Protein AF-A0A1V5QVW0-F1 (afdb_monomer_lite)

Radius of gyration: 28.91 Å; chains: 1; bounding box: 92×45×70 Å

Sequence (242 aa):
MKRLVPSLLAPMLMLLSMTSCTEHARKRMHADWTKDPKDLYEYGCYLIAKRPSNFYADYDEGRKYIERAANMGYPVAMEGLGALHAMGYHPEDMQQAIYWFTRAAELGNKSAMLKLENAFRYGQLGLQVDTVKADYWHRRFVEQGIKDEDQRLAPWVAKAEQGDLKSMEFVARSLEDRGEDHWKPAVEWYVQAGNAGSTEASMRLVQAYREGQLGLPKDETKSDEWFRKWQQATREQSSRRE

Foldseek 3Di:
DDDDDPDPPPPPVVVPVVVVVVVVVVVVLPDPQLPALVSLLVVLVVLQPDPDPDNPVSPVVSLVSLVSSLVVQNLVSLQVNLVVLLPDDDLVSLVSSLVSLVSSVVVLNLVSLQVQLCCQCPVGSVRDNDNPRNVVSVVSSVVSVVVVVCVVLVVLVVVLVVVDLVSLQVSLVSLVVVDQVSLVVSLVSLVSSLVSLDLVSLVVQLVCQCPVPSVRHNDNVSSVVSVVSNVVSVVVVVVVVD

Structure (mmCIF, N/CA/C/O backbone):
data_AF-A0A1V5QVW0-F1
#
_entry.id   AF-A0A1V5QVW0-F1
#
loop_
_atom_site.group_PDB
_atom_site.id
_atom_site.type_symbol
_atom_site.label_atom_id
_atom_site.label_alt_id
_atom_site.label_comp_id
_atom_site.label_asym_id
_atom_site.label_entity_id
_atom_site.label_seq_id
_atom_site.pdbx_PDB_ins_code
_atom_site.Cartn_x
_atom_site.Cartn_y
_atom_site.Cartn_z
_atom_site.occupancy
_atom_site.B_iso_or_equiv
_atom_site.auth_seq_id
_atom_site.auth_comp_id
_atom_site.auth_asym_id
_atom_site.auth_atom_id
_atom_site.pdbx_PDB_model_num
ATOM 1 N N . MET A 1 1 ? 68.516 -1.567 15.399 1.00 39.44 1 MET A N 1
ATOM 2 C CA . MET A 1 1 ? 67.134 -1.056 15.257 1.00 39.44 1 MET A CA 1
ATOM 3 C C . MET A 1 1 ? 66.280 -2.139 14.620 1.00 39.44 1 MET A C 1
ATOM 5 O O . MET A 1 1 ? 66.601 -2.592 13.532 1.00 39.44 1 MET A O 1
ATOM 9 N N . LYS A 1 2 ? 65.259 -2.608 15.343 1.00 42.09 2 LYS A N 1
ATOM 10 C CA . LYS A 1 2 ? 64.293 -3.618 14.896 1.00 42.09 2 LYS A CA 1
ATOM 11 C C . LYS A 1 2 ? 63.346 -2.991 13.862 1.00 42.09 2 LYS A C 1
ATOM 13 O O . LYS A 1 2 ? 62.780 -1.939 14.143 1.00 42.09 2 LYS A O 1
ATOM 18 N N . ARG A 1 3 ? 63.118 -3.646 12.723 1.00 35.59 3 ARG A N 1
ATOM 19 C CA . ARG A 1 3 ? 61.880 -3.490 11.944 1.00 35.59 3 ARG A CA 1
ATOM 20 C C . ARG A 1 3 ? 61.298 -4.878 11.708 1.00 35.59 3 ARG A C 1
ATOM 22 O O . ARG A 1 3 ? 61.945 -5.743 11.131 1.00 35.59 3 ARG A O 1
ATOM 29 N N . LEU A 1 4 ? 60.113 -5.071 12.277 1.00 33.22 4 LEU A N 1
ATOM 30 C CA . LEU A 1 4 ? 59.279 -6.257 12.169 1.00 33.22 4 LEU A CA 1
ATOM 31 C C . LEU A 1 4 ? 58.843 -6.457 10.714 1.00 33.22 4 LEU A C 1
ATOM 33 O O . LEU A 1 4 ? 58.347 -5.522 10.089 1.00 33.22 4 LEU A O 1
ATOM 37 N N . VAL A 1 5 ? 58.989 -7.679 10.209 1.00 41.69 5 VAL A N 1
ATOM 38 C CA . VAL A 1 5 ? 58.304 -8.149 9.000 1.00 41.69 5 VAL A CA 1
ATOM 39 C C . VAL A 1 5 ? 56.955 -8.719 9.455 1.00 41.69 5 VAL A C 1
ATOM 41 O O . VAL A 1 5 ? 56.960 -9.630 10.288 1.00 41.69 5 VAL A O 1
ATOM 44 N N . PRO A 1 6 ? 55.796 -8.221 8.987 1.00 36.59 6 PRO A N 1
ATOM 45 C CA . PRO A 1 6 ? 54.524 -8.848 9.312 1.00 36.59 6 PRO A CA 1
ATOM 46 C C . PRO A 1 6 ? 54.393 -10.166 8.537 1.00 36.59 6 PRO A C 1
ATOM 48 O O . PRO A 1 6 ? 54.292 -10.177 7.315 1.00 36.59 6 PRO A O 1
ATOM 51 N N . SER A 1 7 ? 54.457 -11.265 9.290 1.00 37.72 7 SER A N 1
ATOM 52 C CA . SER A 1 7 ? 53.847 -12.584 9.065 1.00 37.72 7 SER A CA 1
ATOM 53 C C . SER A 1 7 ? 53.062 -12.777 7.752 1.00 37.72 7 SER A C 1
ATOM 55 O O . SER A 1 7 ? 51.961 -12.259 7.579 1.00 37.72 7 SER A O 1
ATOM 57 N N . LEU A 1 8 ? 53.593 -13.635 6.875 1.00 39.12 8 LEU A N 1
ATOM 58 C CA . LEU A 1 8 ? 52.973 -14.122 5.633 1.00 39.12 8 LEU A CA 1
ATOM 59 C C . LEU A 1 8 ? 51.992 -15.303 5.831 1.00 39.12 8 LEU A C 1
ATOM 61 O O . LEU A 1 8 ? 51.663 -15.986 4.867 1.00 39.12 8 LEU A O 1
ATOM 65 N N . LEU A 1 9 ? 51.509 -15.580 7.047 1.00 39.09 9 LEU A N 1
ATOM 66 C CA . LEU A 1 9 ? 50.774 -16.830 7.332 1.00 39.09 9 LEU A CA 1
ATOM 67 C C . LEU A 1 9 ? 49.269 -16.686 7.618 1.00 39.09 9 LEU A C 1
ATOM 69 O O . LEU A 1 9 ? 48.608 -17.690 7.864 1.00 39.09 9 LEU A O 1
ATOM 73 N N . ALA A 1 10 ? 48.685 -15.489 7.537 1.00 34.44 10 ALA A N 1
ATOM 74 C CA . ALA A 1 10 ? 47.273 -15.288 7.894 1.00 34.44 10 ALA A CA 1
ATOM 75 C C . ALA A 1 10 ? 46.207 -15.393 6.768 1.00 34.44 10 ALA A C 1
ATOM 77 O O . ALA A 1 10 ? 45.061 -15.661 7.124 1.00 34.44 10 ALA A O 1
ATOM 78 N N . PRO A 1 11 ? 46.469 -15.252 5.445 1.00 35.50 11 PRO A N 1
ATOM 79 C CA . PRO A 1 11 ? 45.380 -15.327 4.461 1.00 35.50 11 PRO A CA 1
ATOM 80 C C . PRO A 1 11 ? 45.158 -16.720 3.847 1.00 35.50 11 PRO A C 1
ATOM 82 O O . PRO A 1 11 ? 44.124 -16.954 3.226 1.00 35.50 11 PRO A O 1
ATOM 85 N N . MET A 1 12 ? 46.079 -17.675 4.015 1.00 31.59 12 MET A N 1
ATOM 86 C CA . MET A 1 12 ? 46.020 -18.940 3.263 1.00 31.59 12 MET A CA 1
ATOM 87 C C . MET A 1 12 ? 44.994 -19.955 3.805 1.00 31.59 12 MET A C 1
ATOM 89 O O . MET A 1 12 ? 44.545 -20.823 3.062 1.00 31.59 12 MET A O 1
ATOM 93 N N . LEU A 1 13 ? 44.559 -19.821 5.063 1.00 32.03 13 LEU A N 1
ATOM 94 C CA . LEU A 1 13 ? 43.616 -20.756 5.700 1.00 32.03 13 LEU A CA 1
ATOM 95 C C . LEU A 1 13 ? 42.135 -20.338 5.626 1.00 32.03 13 LEU A C 1
ATOM 97 O O . LEU A 1 13 ? 41.274 -21.164 5.911 1.00 32.03 13 LEU A O 1
ATOM 101 N N . MET A 1 14 ? 41.809 -19.121 5.167 1.00 31.20 14 MET A N 1
ATOM 102 C CA . MET A 1 14 ? 40.425 -18.764 4.790 1.00 31.20 14 MET A CA 1
ATOM 103 C C . MET A 1 14 ? 40.116 -19.028 3.309 1.00 31.20 14 MET A C 1
ATOM 105 O O . MET A 1 14 ? 38.953 -19.086 2.925 1.00 31.20 14 MET A O 1
ATOM 109 N N . LEU A 1 15 ? 41.134 -19.221 2.466 1.00 34.44 15 LEU A N 1
ATOM 110 C CA . LEU A 1 15 ? 40.946 -19.380 1.020 1.00 34.44 15 LEU A CA 1
ATOM 111 C C . LEU A 1 15 ? 40.687 -20.827 0.575 1.00 34.44 15 LEU A C 1
ATOM 113 O O . LEU A 1 15 ? 40.125 -21.029 -0.495 1.00 34.44 15 LEU A O 1
ATOM 117 N N . LEU A 1 16 ? 41.023 -21.836 1.384 1.00 31.16 16 LEU A N 1
ATOM 118 C CA . LEU A 1 16 ? 40.844 -23.247 1.002 1.00 31.16 16 LEU A CA 1
ATOM 119 C C . LEU A 1 16 ? 39.510 -23.863 1.458 1.00 31.16 16 LEU A C 1
ATOM 121 O O . LEU A 1 16 ? 39.086 -24.866 0.891 1.00 31.16 16 LEU A O 1
ATOM 125 N N . SER A 1 17 ? 38.804 -23.256 2.419 1.00 31.58 17 SER A N 1
ATOM 126 C CA . SER A 1 17 ? 37.439 -23.670 2.793 1.00 31.58 17 SER A CA 1
ATOM 127 C C . SER A 1 17 ? 36.349 -22.954 1.989 1.00 31.58 17 SER A C 1
ATOM 129 O O . SER A 1 17 ? 35.211 -23.418 1.950 1.00 31.58 17 SER A O 1
ATOM 131 N N . MET A 1 18 ? 36.682 -21.853 1.306 1.00 34.22 18 MET A N 1
ATOM 132 C CA . MET A 1 18 ? 35.732 -21.103 0.477 1.00 34.22 18 MET A CA 1
ATOM 133 C C . MET A 1 18 ? 35.765 -21.487 -1.006 1.00 34.22 18 MET A C 1
ATOM 135 O O . MET A 1 18 ? 34.783 -21.250 -1.703 1.00 34.22 18 MET A O 1
ATOM 139 N N . THR A 1 19 ? 36.821 -22.124 -1.514 1.00 41.72 19 THR A N 1
ATOM 140 C CA . THR A 1 19 ? 36.875 -22.570 -2.920 1.00 41.72 19 THR A CA 1
ATOM 141 C C . THR A 1 19 ? 36.055 -23.836 -3.167 1.00 41.72 19 THR A C 1
ATOM 143 O O . THR A 1 19 ? 35.303 -23.888 -4.136 1.00 41.72 19 THR A O 1
ATOM 146 N N . SER A 1 20 ? 36.075 -24.815 -2.256 1.00 37.25 20 SER A N 1
ATOM 147 C CA . SER A 1 20 ? 35.212 -26.004 -2.386 1.00 37.25 20 SER A CA 1
ATOM 148 C C . SER A 1 20 ? 33.736 -25.691 -2.101 1.00 37.25 20 SER A C 1
ATOM 150 O O . SER A 1 20 ? 32.850 -26.245 -2.750 1.00 37.25 20 SER A O 1
ATOM 152 N N . CYS A 1 21 ? 33.463 -24.749 -1.192 1.00 38.00 21 CYS A N 1
ATOM 153 C CA . CYS A 1 21 ? 32.106 -24.340 -0.825 1.00 38.00 21 CYS A CA 1
ATOM 154 C C . CYS A 1 21 ? 31.439 -23.476 -1.917 1.00 38.00 21 CYS A C 1
ATOM 156 O O . CYS A 1 21 ? 30.240 -23.602 -2.163 1.00 38.00 21 CYS A O 1
ATOM 158 N N . THR A 1 22 ? 32.210 -22.667 -2.654 1.00 49.66 22 THR A N 1
ATOM 159 C CA . THR A 1 22 ? 31.692 -21.862 -3.778 1.00 49.66 22 THR A CA 1
ATOM 160 C C . THR A 1 22 ? 31.465 -22.675 -5.047 1.00 49.66 22 THR A C 1
ATOM 162 O O . THR A 1 22 ? 30.520 -22.396 -5.779 1.00 49.66 22 THR A O 1
ATOM 165 N N . GLU A 1 23 ? 32.255 -23.715 -5.307 1.00 40.75 23 GLU A N 1
ATOM 166 C CA . GLU A 1 23 ? 32.071 -24.562 -6.490 1.00 40.75 23 GLU A CA 1
ATOM 167 C C . GLU A 1 23 ? 30.912 -25.563 -6.325 1.00 40.75 23 GLU A C 1
ATOM 169 O O . GLU A 1 23 ? 30.183 -25.836 -7.281 1.00 40.75 23 GLU A O 1
ATOM 174 N N . HIS A 1 24 ? 30.666 -26.037 -5.097 1.00 39.12 24 HIS A N 1
ATOM 175 C CA . HIS A 1 24 ? 29.476 -26.826 -4.762 1.00 39.12 24 HIS A CA 1
ATOM 176 C C . HIS A 1 24 ? 28.192 -25.977 -4.757 1.00 39.12 24 HIS A C 1
ATOM 178 O O . HIS A 1 24 ? 27.165 -26.437 -5.257 1.00 39.12 24 HIS A O 1
ATOM 184 N N . ALA A 1 25 ? 28.247 -24.729 -4.271 1.00 43.94 25 ALA A N 1
ATOM 185 C CA . ALA A 1 25 ? 27.149 -23.767 -4.400 1.00 43.94 25 ALA A CA 1
ATOM 186 C C . ALA A 1 25 ? 26.872 -23.425 -5.877 1.00 43.94 25 ALA A C 1
ATOM 188 O O . ALA A 1 25 ? 25.732 -23.506 -6.315 1.00 43.94 25 ALA A O 1
ATOM 189 N N . ARG A 1 26 ? 27.915 -23.188 -6.684 1.00 50.72 26 ARG A N 1
ATOM 190 C CA . ARG A 1 26 ? 27.833 -22.967 -8.141 1.00 50.72 26 ARG A CA 1
ATOM 191 C C . ARG A 1 26 ? 27.210 -24.150 -8.897 1.00 50.72 26 ARG A C 1
ATOM 193 O O . ARG A 1 26 ? 26.410 -23.932 -9.799 1.00 50.72 26 ARG A O 1
ATOM 200 N N . LYS A 1 27 ? 27.537 -25.399 -8.530 1.00 44.97 27 LYS A N 1
ATOM 201 C CA . LYS A 1 27 ? 26.952 -26.611 -9.143 1.00 44.97 27 LYS A CA 1
ATOM 202 C C . LYS A 1 27 ? 25.517 -26.895 -8.677 1.00 44.97 27 LYS A C 1
ATOM 204 O O . LYS A 1 27 ? 24.722 -27.365 -9.484 1.00 44.97 27 LYS A O 1
ATOM 209 N N . ARG A 1 28 ? 25.154 -26.574 -7.426 1.00 45.69 28 ARG A N 1
ATOM 210 C CA . ARG A 1 28 ? 23.760 -26.651 -6.933 1.00 45.69 28 ARG A CA 1
ATOM 211 C C . ARG A 1 28 ? 22.860 -25.527 -7.466 1.00 45.69 28 ARG A C 1
ATOM 213 O O . ARG A 1 28 ? 21.673 -25.761 -7.643 1.00 45.69 28 ARG A O 1
ATOM 220 N N . MET A 1 29 ? 23.410 -24.350 -7.773 1.00 51.19 29 MET A N 1
ATOM 221 C CA . MET A 1 29 ? 22.671 -23.206 -8.338 1.00 51.19 29 MET A CA 1
ATOM 222 C C . MET A 1 29 ? 22.181 -23.427 -9.783 1.00 51.19 29 MET A C 1
ATOM 224 O O . MET A 1 29 ? 21.256 -22.748 -10.214 1.00 51.19 29 MET A O 1
ATOM 228 N N . HIS A 1 30 ? 22.757 -24.371 -10.540 1.00 52.78 30 HIS A N 1
ATOM 229 C CA . HIS A 1 30 ? 22.475 -24.527 -11.976 1.00 52.78 30 HIS A CA 1
ATOM 230 C C . HIS A 1 30 ? 21.272 -25.419 -12.337 1.00 52.78 30 HIS A C 1
ATOM 232 O O . HIS A 1 30 ? 20.769 -25.300 -13.453 1.00 52.78 30 HIS A O 1
ATOM 238 N N . ALA A 1 31 ? 20.814 -26.317 -11.458 1.00 50.09 31 ALA A N 1
ATOM 239 C CA . ALA A 1 31 ? 19.855 -27.358 -11.855 1.00 50.09 31 ALA A CA 1
ATOM 240 C C . ALA A 1 31 ? 18.378 -27.002 -11.589 1.00 50.09 31 ALA A C 1
ATOM 242 O O . ALA A 1 31 ? 17.535 -27.319 -12.425 1.00 50.09 31 ALA A O 1
ATOM 243 N N . ASP A 1 32 ? 18.065 -26.288 -10.497 1.00 52.69 32 ASP A N 1
ATOM 244 C CA . ASP A 1 32 ? 16.670 -26.148 -10.029 1.00 52.69 32 ASP A CA 1
ATOM 245 C C . ASP A 1 32 ? 16.111 -24.704 -10.003 1.00 52.69 32 ASP A C 1
ATOM 247 O O . ASP A 1 32 ? 14.898 -24.527 -10.084 1.00 52.69 32 ASP A O 1
ATOM 251 N N . TRP A 1 33 ? 16.949 -23.655 -9.990 1.00 54.84 33 TRP A N 1
ATOM 252 C CA . TRP A 1 33 ? 16.528 -22.239 -9.831 1.00 54.84 33 TRP A CA 1
ATOM 253 C C . TRP A 1 33 ? 16.066 -21.548 -11.129 1.00 54.84 33 TRP A C 1
ATOM 255 O O . TRP A 1 33 ? 15.660 -20.392 -11.131 1.00 54.84 33 TRP A O 1
ATOM 265 N N . THR A 1 34 ? 16.088 -22.236 -12.272 1.00 58.91 34 THR A N 1
ATOM 266 C CA . THR A 1 34 ? 15.800 -21.596 -13.572 1.00 58.91 34 THR A CA 1
ATOM 267 C C . THR A 1 34 ? 14.306 -21.452 -13.900 1.00 58.91 34 THR A C 1
ATOM 269 O O . THR A 1 34 ? 13.959 -21.105 -15.034 1.00 58.91 34 THR A O 1
ATOM 272 N N . LYS A 1 35 ? 13.411 -21.728 -12.940 1.00 72.50 35 LYS A N 1
ATOM 273 C CA . LYS A 1 35 ? 11.951 -21.665 -13.130 1.00 72.50 35 LYS A CA 1
ATOM 274 C C . LYS A 1 35 ? 11.274 -20.493 -12.422 1.00 72.50 35 LYS A C 1
ATOM 276 O O . LYS A 1 35 ? 10.241 -20.055 -12.917 1.00 72.50 35 LYS A O 1
ATOM 281 N N . ASP A 1 36 ? 11.811 -19.999 -11.309 1.00 87.94 36 ASP A N 1
ATOM 282 C CA . ASP A 1 36 ? 11.243 -18.828 -10.637 1.00 87.94 36 ASP A CA 1
ATOM 283 C C . ASP A 1 36 ? 11.871 -17.553 -11.229 1.00 87.94 36 ASP A C 1
ATOM 285 O O . ASP A 1 36 ? 13.100 -17.427 -11.283 1.00 87.94 36 ASP A O 1
ATOM 289 N N . PRO A 1 37 ? 11.071 -16.599 -11.730 1.00 91.62 37 PRO A N 1
ATOM 290 C CA . PRO A 1 37 ? 11.622 -15.392 -12.320 1.00 91.62 37 PRO A CA 1
ATOM 291 C C . PRO A 1 37 ? 12.267 -14.446 -11.292 1.00 91.62 37 PRO A C 1
ATOM 293 O O . PRO A 1 37 ? 13.127 -13.650 -11.672 1.00 91.62 37 PRO A O 1
ATOM 296 N N . LYS A 1 38 ? 11.931 -14.543 -10.000 1.00 90.56 38 LYS A N 1
ATOM 297 C CA . LYS A 1 38 ? 12.629 -13.817 -8.932 1.00 90.56 38 LYS A CA 1
ATOM 298 C C . LYS A 1 38 ? 14.054 -14.334 -8.760 1.00 90.56 38 LYS A C 1
ATOM 300 O O . LYS A 1 38 ? 14.988 -13.537 -8.755 1.00 90.56 38 LYS A O 1
ATOM 305 N N . ASP A 1 39 ? 14.213 -15.647 -8.693 1.00 88.56 39 ASP A N 1
ATOM 306 C CA . ASP A 1 39 ? 15.508 -16.316 -8.558 1.00 88.56 39 ASP A CA 1
ATOM 307 C C . ASP A 1 39 ? 16.432 -15.991 -9.743 1.00 88.56 39 ASP A C 1
ATOM 309 O O . ASP A 1 39 ? 17.605 -15.650 -9.567 1.00 88.56 39 ASP A O 1
ATOM 313 N N . LEU A 1 40 ? 15.877 -16.014 -10.962 1.00 89.44 40 LEU A N 1
ATOM 314 C CA . LEU A 1 40 ? 16.574 -15.593 -12.180 1.00 89.44 40 LEU A CA 1
ATOM 315 C C . LEU A 1 40 ? 17.043 -14.131 -12.098 1.00 89.44 40 LEU A C 1
ATOM 317 O O . LEU A 1 40 ? 18.181 -13.827 -12.457 1.00 89.44 40 LEU A O 1
ATOM 321 N N . TYR A 1 41 ? 16.188 -13.230 -11.614 1.00 89.81 41 TYR A N 1
ATOM 322 C CA . TYR A 1 41 ? 16.530 -11.818 -11.456 1.00 89.81 41 TYR A CA 1
ATOM 323 C C . TYR A 1 41 ? 17.636 -11.595 -10.420 1.00 89.81 41 TYR A C 1
ATOM 325 O O . TYR A 1 41 ? 18.612 -10.900 -10.704 1.00 89.81 41 TYR A O 1
ATOM 333 N N . GLU A 1 42 ? 17.511 -12.196 -9.235 1.00 88.69 42 GLU A N 1
ATOM 334 C CA . GLU A 1 42 ? 18.502 -12.072 -8.161 1.00 88.69 42 GLU A CA 1
ATOM 335 C C . GLU A 1 42 ? 19.872 -12.592 -8.605 1.00 88.69 42 GLU A C 1
ATOM 337 O O . GLU A 1 42 ? 20.896 -11.948 -8.360 1.00 88.69 42 GLU A O 1
ATOM 342 N N . TYR A 1 43 ? 19.892 -13.711 -9.332 1.00 85.62 43 TYR A N 1
ATOM 343 C CA . TYR A 1 43 ? 21.120 -14.258 -9.892 1.00 85.62 43 TYR A CA 1
ATOM 344 C C . TYR A 1 43 ? 21.739 -13.349 -10.961 1.00 85.62 43 TYR A C 1
ATOM 346 O O . TYR A 1 43 ? 22.945 -13.094 -10.930 1.00 85.62 43 TYR A O 1
ATOM 354 N N . GLY A 1 44 ? 20.927 -12.805 -11.871 1.00 87.75 44 GLY A N 1
ATOM 355 C CA . GLY A 1 44 ? 21.398 -11.843 -12.867 1.00 87.75 44 GLY A CA 1
ATOM 356 C C . GLY A 1 44 ? 22.008 -10.589 -12.231 1.00 87.75 44 GLY A C 1
ATOM 357 O O . GLY A 1 44 ? 23.106 -10.173 -12.605 1.00 87.75 44 GLY A O 1
ATOM 358 N N . CYS A 1 45 ? 21.362 -10.040 -11.199 1.00 86.00 45 CYS A N 1
ATOM 359 C CA . CYS A 1 45 ? 21.889 -8.923 -10.411 1.00 86.00 45 CYS A CA 1
ATOM 360 C C . CYS A 1 45 ? 23.209 -9.271 -9.712 1.00 86.00 45 CYS A C 1
ATOM 362 O O .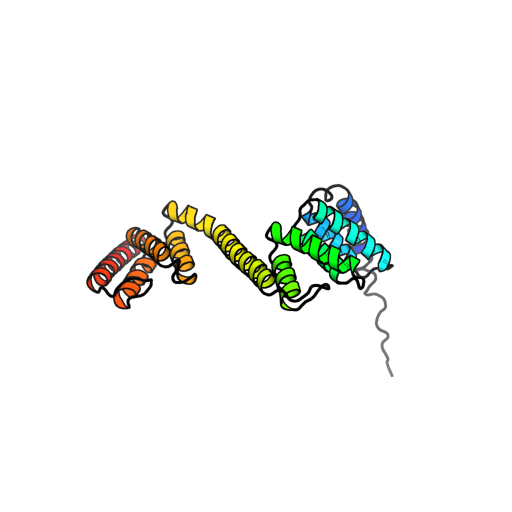 CYS A 1 45 ? 24.132 -8.456 -9.702 1.00 86.00 45 CYS A O 1
ATOM 364 N N . TYR A 1 46 ? 23.328 -10.478 -9.152 1.00 85.19 46 TYR A N 1
ATOM 365 C CA . TYR A 1 46 ? 24.569 -10.953 -8.540 1.00 85.19 46 TYR A CA 1
ATOM 366 C C . TYR A 1 46 ? 25.733 -10.983 -9.541 1.00 85.19 46 TYR A C 1
ATOM 368 O O . TYR A 1 46 ? 26.827 -10.520 -9.210 1.00 85.19 46 TYR A O 1
ATOM 376 N N . LEU A 1 47 ? 25.502 -11.491 -10.756 1.00 83.44 47 LEU A N 1
ATOM 377 C CA . LEU A 1 47 ? 26.521 -11.545 -11.809 1.00 83.44 47 LEU A CA 1
ATOM 378 C C . LEU A 1 47 ? 27.001 -10.145 -12.215 1.00 83.44 47 LEU A C 1
ATOM 380 O O . LEU A 1 47 ? 28.204 -9.933 -12.334 1.00 83.44 47 LEU A O 1
ATOM 384 N N . ILE A 1 48 ? 26.084 -9.180 -12.330 1.00 81.94 48 ILE A N 1
ATOM 385 C CA . ILE A 1 48 ? 26.417 -7.781 -12.647 1.00 81.94 48 ILE A CA 1
ATOM 386 C C . ILE A 1 48 ? 27.162 -7.092 -11.488 1.00 81.94 48 ILE A C 1
ATOM 388 O O . ILE A 1 48 ? 28.070 -6.295 -11.719 1.00 81.94 48 ILE A O 1
ATOM 392 N N . ALA A 1 49 ? 26.779 -7.366 -10.237 1.00 79.25 49 ALA A N 1
ATOM 393 C CA . ALA A 1 49 ? 27.313 -6.677 -9.059 1.00 79.25 49 ALA A CA 1
ATOM 394 C C . ALA A 1 49 ? 28.664 -7.226 -8.568 1.00 79.25 49 ALA A C 1
ATOM 396 O O . ALA A 1 49 ? 29.442 -6.508 -7.928 1.00 79.25 49 ALA A O 1
ATOM 397 N N . LYS A 1 50 ? 28.957 -8.505 -8.821 1.00 78.44 50 LYS A N 1
ATOM 398 C CA . LYS A 1 50 ? 30.246 -9.110 -8.473 1.00 78.44 50 LYS A CA 1
ATOM 399 C C . LYS A 1 50 ? 31.358 -8.407 -9.253 1.00 78.44 50 LYS A C 1
ATOM 401 O O . LYS A 1 50 ? 31.220 -8.216 -10.447 1.00 78.44 50 LYS A O 1
ATOM 406 N N . ARG A 1 51 ? 32.493 -8.074 -8.614 1.00 61.12 51 ARG A N 1
ATOM 407 C CA . ARG A 1 51 ? 33.694 -7.586 -9.326 1.00 61.12 51 ARG A CA 1
ATOM 408 C C . ARG A 1 51 ? 34.283 -8.710 -10.195 1.00 61.12 51 ARG A C 1
ATOM 410 O O . ARG A 1 51 ? 34.844 -9.650 -9.621 1.00 61.12 51 ARG A O 1
ATOM 417 N N . PRO A 1 52 ? 34.183 -8.642 -11.533 1.00 59.72 52 PRO A N 1
ATOM 418 C CA . PRO A 1 52 ? 34.577 -9.750 -12.399 1.00 59.72 52 PRO A CA 1
ATOM 419 C C . PRO A 1 52 ? 36.082 -9.804 -12.639 1.00 59.72 52 PRO A C 1
ATOM 421 O O . PRO A 1 52 ? 36.767 -8.782 -12.618 1.00 59.72 52 PRO A O 1
ATOM 424 N N . SER A 1 53 ? 36.580 -10.988 -12.991 1.00 62.41 53 SER A N 1
ATOM 425 C CA . SER A 1 53 ? 37.853 -11.143 -13.709 1.00 62.41 53 SER A CA 1
ATOM 426 C C . SER A 1 53 ? 37.753 -10.688 -15.176 1.00 62.41 53 SER A C 1
ATOM 428 O O . SER A 1 53 ? 38.764 -10.302 -15.754 1.00 62.41 53 SER A O 1
ATOM 430 N N . ASN A 1 54 ? 36.546 -10.690 -15.764 1.00 69.31 54 ASN A N 1
ATOM 431 C CA . ASN A 1 54 ? 36.233 -10.101 -17.071 1.00 69.31 54 ASN A CA 1
ATOM 432 C C . ASN A 1 54 ? 34.877 -9.371 -17.013 1.00 69.31 54 ASN A C 1
ATOM 434 O O . ASN A 1 54 ? 33.826 -10.005 -17.041 1.00 69.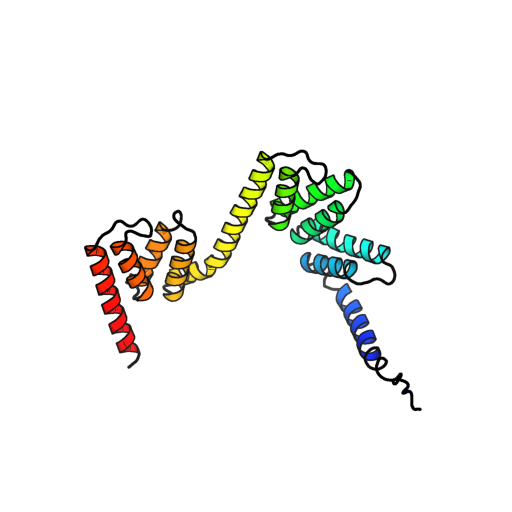31 54 ASN A O 1
ATOM 438 N N . PHE A 1 55 ? 34.913 -8.040 -16.910 1.00 71.44 55 PHE A N 1
ATOM 439 C CA . PHE A 1 55 ? 33.735 -7.211 -16.631 1.00 71.44 55 PHE A CA 1
ATOM 440 C C . PHE A 1 55 ? 32.614 -7.341 -17.672 1.00 71.44 55 PHE A C 1
ATOM 442 O O . PHE A 1 55 ? 31.447 -7.435 -17.307 1.00 71.44 55 PHE A O 1
ATOM 449 N N . TYR A 1 56 ? 32.964 -7.386 -18.957 1.00 69.25 56 TYR A N 1
ATOM 450 C CA . TYR A 1 56 ? 31.980 -7.372 -20.040 1.00 69.25 56 TYR A CA 1
ATOM 451 C C . TYR A 1 56 ? 31.224 -8.702 -20.174 1.00 69.25 56 TYR A C 1
ATOM 453 O O . TYR A 1 56 ? 30.012 -8.700 -20.356 1.00 69.25 56 TYR A O 1
ATOM 461 N N . ALA A 1 57 ? 31.912 -9.837 -20.018 1.00 68.88 57 ALA A N 1
ATOM 462 C CA . ALA A 1 57 ? 31.288 -11.156 -20.142 1.00 68.88 57 ALA A CA 1
ATOM 463 C C . ALA A 1 57 ? 30.272 -11.435 -19.019 1.00 68.88 57 ALA A C 1
ATOM 465 O O . ALA A 1 57 ? 29.172 -11.912 -19.292 1.00 68.88 57 ALA A O 1
ATOM 466 N N . ASP A 1 58 ? 30.618 -11.088 -17.776 1.00 73.44 58 ASP A N 1
ATOM 467 C CA . ASP A 1 58 ? 29.739 -11.296 -16.618 1.00 73.44 58 ASP A CA 1
ATOM 468 C C . ASP A 1 58 ? 28.529 -10.337 -16.657 1.00 73.44 58 ASP A C 1
ATOM 470 O O . ASP A 1 58 ? 27.426 -10.710 -16.250 1.00 73.44 58 ASP A O 1
ATOM 474 N N . TYR A 1 59 ? 28.703 -9.126 -17.207 1.00 79.31 59 TYR A N 1
ATOM 475 C CA . TYR A 1 59 ? 27.607 -8.182 -17.446 1.00 79.31 59 TYR A CA 1
ATOM 476 C C . TYR A 1 59 ? 26.599 -8.721 -18.472 1.00 79.31 59 TYR A C 1
ATOM 478 O O . TYR A 1 59 ? 25.395 -8.738 -18.202 1.00 79.31 59 TYR A O 1
ATOM 486 N N . ASP A 1 60 ? 27.079 -9.208 -19.620 1.00 84.88 60 ASP A N 1
ATOM 487 C CA . ASP A 1 60 ? 26.225 -9.778 -20.670 1.00 84.88 60 ASP A CA 1
ATOM 488 C C . ASP A 1 60 ? 25.507 -11.046 -20.195 1.00 84.88 60 ASP A C 1
ATOM 490 O O . ASP A 1 60 ? 24.341 -11.278 -20.523 1.00 84.88 60 ASP A O 1
ATOM 494 N N . GLU A 1 61 ? 26.187 -11.879 -19.406 1.00 84.31 61 GLU A N 1
ATOM 495 C CA . GLU A 1 61 ? 25.580 -13.067 -18.818 1.00 84.31 61 GLU A CA 1
ATOM 496 C C . GLU A 1 61 ? 24.497 -12.695 -17.797 1.00 84.31 61 GLU A C 1
ATOM 498 O O . GLU A 1 61 ? 23.376 -13.199 -17.887 1.00 84.31 61 GLU A O 1
ATOM 503 N N . GLY A 1 62 ? 24.777 -11.759 -16.887 1.00 86.94 62 GLY A N 1
ATOM 504 C CA . GLY A 1 62 ? 23.795 -11.270 -15.920 1.00 86.94 62 GLY A CA 1
ATOM 505 C C . GLY A 1 62 ? 22.562 -10.647 -16.579 1.00 86.94 62 GLY A C 1
ATOM 506 O O . GLY A 1 62 ? 21.432 -10.945 -16.177 1.00 86.94 62 GLY A O 1
ATOM 507 N N . ARG A 1 63 ? 22.754 -9.866 -17.652 1.00 90.38 63 ARG A N 1
ATOM 508 C CA . ARG A 1 63 ? 21.652 -9.288 -18.437 1.00 90.38 63 ARG A CA 1
ATOM 509 C C . ARG A 1 63 ? 20.722 -10.370 -18.995 1.00 90.38 63 ARG A C 1
ATOM 511 O O . ARG A 1 63 ? 19.510 -10.222 -18.864 1.00 90.38 63 ARG A O 1
ATOM 518 N N . LYS A 1 64 ? 21.244 -11.482 -19.530 1.00 91.31 64 LYS A N 1
ATOM 519 C CA . LYS A 1 64 ? 20.414 -12.584 -20.071 1.00 91.31 64 LYS A CA 1
ATOM 520 C C . LYS A 1 64 ? 19.464 -13.181 -19.030 1.00 91.31 64 LYS A C 1
ATOM 522 O O . LYS A 1 64 ? 18.324 -13.518 -19.350 1.00 91.31 64 LYS A O 1
ATOM 527 N N . TYR A 1 65 ? 19.912 -13.320 -17.782 1.00 90.69 65 TYR A N 1
ATOM 528 C CA . TYR A 1 65 ? 19.060 -13.829 -16.702 1.00 90.69 65 TYR A CA 1
ATOM 529 C C . TYR A 1 65 ? 17.961 -12.829 -16.320 1.00 90.69 65 TYR A C 1
ATOM 531 O O . TYR A 1 65 ? 16.807 -13.230 -16.149 1.00 90.69 65 TYR A O 1
ATOM 539 N N . ILE A 1 66 ? 18.288 -11.534 -16.274 1.00 92.00 66 ILE A N 1
ATOM 540 C CA . ILE A 1 66 ? 17.309 -10.461 -16.042 1.00 92.00 66 ILE A CA 1
ATOM 541 C C . ILE A 1 66 ? 16.286 -10.402 -17.186 1.00 92.00 66 ILE A C 1
ATOM 543 O O . ILE A 1 66 ? 15.088 -10.330 -16.926 1.00 92.00 66 ILE A O 1
ATOM 547 N N . GLU A 1 67 ? 16.722 -10.509 -18.443 1.00 94.69 67 GLU A N 1
ATOM 548 C CA . GLU A 1 67 ? 15.836 -10.569 -19.614 1.00 94.69 67 GLU A CA 1
ATOM 549 C C . GLU A 1 67 ? 14.885 -11.759 -19.553 1.00 94.69 67 GLU A C 1
ATOM 551 O O . GLU A 1 67 ? 13.68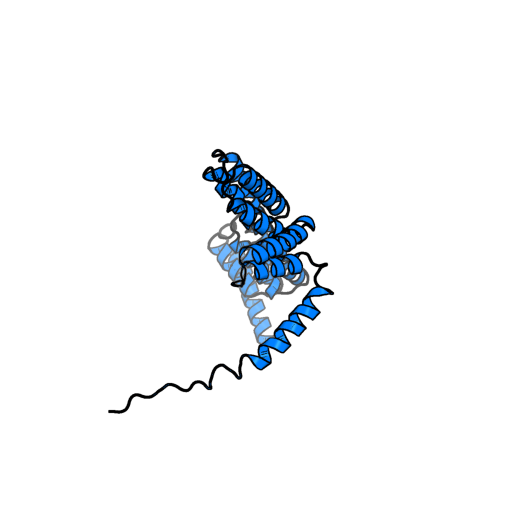7 -11.620 -19.804 1.00 94.69 67 GLU A O 1
ATOM 556 N N . ARG A 1 68 ? 15.388 -12.938 -19.181 1.00 93.81 68 ARG A N 1
ATOM 557 C CA . ARG A 1 68 ? 14.547 -14.122 -19.009 1.00 93.81 68 ARG A CA 1
ATOM 558 C C . ARG A 1 68 ? 13.497 -13.904 -17.918 1.00 93.81 68 ARG A C 1
ATOM 560 O O . ARG A 1 68 ? 12.325 -14.181 -18.157 1.00 93.81 68 ARG A O 1
ATOM 567 N N . ALA A 1 69 ? 13.889 -13.369 -16.763 1.00 93.69 69 ALA A N 1
ATOM 568 C CA . ALA A 1 69 ? 12.968 -13.042 -15.676 1.00 93.69 69 ALA A CA 1
ATOM 569 C C . ALA A 1 69 ? 11.903 -12.010 -16.093 1.00 93.69 69 ALA A C 1
ATOM 571 O O . ALA A 1 69 ? 10.716 -12.185 -15.811 1.00 93.69 69 ALA A O 1
ATOM 572 N N . ALA A 1 70 ? 12.310 -10.962 -16.815 1.00 96.19 70 ALA A N 1
ATOM 573 C CA . ALA A 1 70 ? 11.411 -9.937 -17.337 1.00 96.19 70 ALA A CA 1
ATOM 574 C C . ALA A 1 70 ? 10.402 -10.533 -18.333 1.00 96.19 70 ALA A C 1
ATOM 576 O O . ALA A 1 70 ? 9.202 -10.285 -18.230 1.00 96.19 70 ALA A O 1
ATOM 577 N N . ASN A 1 71 ? 10.861 -11.391 -19.247 1.00 95.38 71 ASN A N 1
ATOM 578 C CA . ASN A 1 71 ? 10.001 -12.085 -20.210 1.00 95.38 71 ASN A CA 1
ATOM 579 C C . ASN A 1 71 ? 9.023 -13.071 -19.553 1.00 95.38 71 ASN A C 1
ATOM 581 O O . ASN A 1 71 ? 7.960 -13.340 -20.107 1.00 95.38 71 ASN A O 1
ATOM 585 N N . MET A 1 72 ? 9.342 -13.566 -18.357 1.00 94.50 72 MET A N 1
ATOM 586 C CA . MET A 1 72 ? 8.448 -14.390 -17.539 1.00 94.50 72 MET A CA 1
ATOM 587 C C . MET A 1 72 ? 7.407 -13.575 -16.755 1.00 94.50 72 MET A C 1
ATOM 589 O O . MET A 1 72 ? 6.643 -14.147 -15.981 1.00 94.50 72 MET A O 1
ATOM 593 N N . GLY A 1 73 ? 7.347 -12.255 -16.949 1.00 95.38 73 GLY A N 1
ATOM 594 C CA . GLY A 1 73 ? 6.330 -11.411 -16.329 1.00 95.38 73 GLY A CA 1
ATOM 595 C C . GLY A 1 73 ? 6.736 -10.812 -14.984 1.00 95.38 73 GLY A C 1
ATOM 596 O O . GLY A 1 73 ? 5.886 -10.218 -14.329 1.00 95.38 73 GLY A O 1
ATOM 597 N N . TYR A 1 74 ? 7.994 -10.951 -14.546 1.00 96.69 74 TYR A N 1
ATOM 598 C CA . TYR A 1 74 ? 8.402 -10.454 -13.232 1.00 96.69 74 TYR A CA 1
ATOM 599 C C . TYR A 1 74 ? 8.646 -8.936 -13.249 1.00 96.69 74 TYR A C 1
ATOM 601 O O . TYR A 1 74 ? 9.615 -8.481 -13.870 1.00 96.69 74 TYR A O 1
ATOM 609 N N . PRO A 1 75 ? 7.819 -8.124 -12.555 1.00 97.00 75 PRO A N 1
ATOM 610 C CA . PRO A 1 75 ? 7.846 -6.670 -12.723 1.00 97.00 75 PRO A CA 1
ATOM 611 C C . PRO A 1 75 ? 9.141 -6.020 -12.234 1.00 97.00 75 PRO A C 1
ATOM 613 O O . PRO A 1 75 ? 9.528 -4.969 -12.739 1.00 97.00 75 PRO A O 1
ATOM 616 N N . VAL A 1 76 ? 9.817 -6.616 -11.247 1.00 95.81 76 VAL A N 1
ATOM 617 C CA . VAL A 1 76 ? 11.106 -6.108 -10.745 1.00 95.81 76 VAL A CA 1
ATOM 618 C C . VAL A 1 76 ? 12.211 -6.336 -11.778 1.00 95.81 76 VAL A C 1
ATOM 620 O O . VAL A 1 76 ? 13.015 -5.442 -12.009 1.00 95.81 76 VAL A O 1
ATOM 623 N N . ALA A 1 77 ? 12.206 -7.474 -12.479 1.00 95.56 77 ALA A N 1
ATOM 624 C CA . ALA A 1 77 ? 13.150 -7.711 -13.568 1.00 95.56 77 ALA A CA 1
ATOM 625 C C . ALA A 1 77 ? 12.907 -6.809 -14.775 1.00 95.56 77 ALA A C 1
ATOM 627 O O . ALA A 1 77 ? 13.868 -6.335 -15.372 1.00 95.56 77 ALA A O 1
ATOM 628 N N . MET A 1 78 ? 11.645 -6.542 -15.122 1.00 98.31 78 MET A N 1
ATOM 629 C CA . MET A 1 78 ? 11.318 -5.569 -16.168 1.00 98.31 78 MET A CA 1
ATOM 630 C C . MET A 1 78 ? 11.849 -4.173 -15.813 1.00 98.31 78 MET A C 1
ATOM 632 O O . MET A 1 78 ? 12.444 -3.510 -16.656 1.00 98.31 78 MET A O 1
ATOM 636 N N . GLU A 1 79 ? 11.696 -3.737 -14.560 1.00 97.25 79 GLU A N 1
ATOM 637 C CA . GLU A 1 79 ? 12.263 -2.466 -14.099 1.00 97.25 79 GLU A CA 1
ATOM 638 C C . GLU A 1 79 ? 13.797 -2.468 -14.146 1.00 97.25 79 GLU A C 1
ATOM 640 O O . GLU A 1 79 ? 14.387 -1.530 -14.683 1.00 97.25 79 GLU A O 1
ATOM 645 N N . GLY A 1 80 ? 14.441 -3.543 -13.690 1.00 92.94 80 GLY A N 1
ATOM 646 C CA . GLY A 1 80 ? 15.892 -3.690 -13.774 1.00 92.94 80 GLY A CA 1
ATOM 647 C C . GLY A 1 80 ? 16.400 -3.653 -15.217 1.00 92.94 80 GLY A C 1
ATOM 648 O O . GLY A 1 80 ? 17.359 -2.946 -15.518 1.00 92.94 80 GLY A O 1
ATOM 649 N N . LEU A 1 81 ? 15.721 -4.339 -16.138 1.00 94.69 81 LEU A N 1
ATOM 650 C CA . LEU A 1 81 ? 16.058 -4.329 -17.561 1.00 94.69 81 LEU A CA 1
ATOM 651 C C . LEU A 1 81 ? 15.875 -2.941 -18.182 1.00 94.69 81 LEU A C 1
ATOM 653 O O . LEU A 1 81 ? 16.749 -2.470 -18.911 1.00 94.69 81 LEU A O 1
ATOM 657 N N . GLY A 1 82 ? 14.786 -2.249 -17.839 1.00 95.50 82 GLY A N 1
ATOM 658 C CA . GLY A 1 82 ? 14.576 -0.862 -18.242 1.00 95.50 82 GLY A CA 1
ATOM 659 C C . GLY A 1 82 ? 15.694 0.058 -17.745 1.00 95.50 82 GLY A C 1
ATOM 660 O O . GLY A 1 82 ? 16.165 0.914 -18.490 1.00 95.50 82 GLY A O 1
ATOM 661 N N . ALA A 1 83 ? 16.191 -0.153 -16.522 1.00 92.12 83 ALA A N 1
ATOM 662 C CA . ALA A 1 83 ? 17.316 0.603 -15.977 1.00 92.12 83 ALA A CA 1
ATOM 663 C C . ALA A 1 83 ? 18.635 0.306 -16.708 1.00 92.12 83 ALA A C 1
ATOM 665 O O . ALA A 1 83 ? 19.388 1.239 -16.978 1.00 92.12 83 ALA A O 1
ATOM 666 N N . LEU A 1 84 ? 18.896 -0.953 -17.079 1.00 90.19 84 LEU A N 1
ATOM 667 C CA . LEU A 1 84 ? 20.073 -1.322 -17.876 1.00 90.19 84 LEU A CA 1
ATOM 668 C C . LEU A 1 84 ? 20.063 -0.653 -19.255 1.00 90.19 84 LEU A C 1
ATOM 670 O O . LEU A 1 84 ? 21.109 -0.215 -19.727 1.00 90.19 84 LEU A O 1
ATOM 674 N N . HIS A 1 85 ? 18.893 -0.546 -19.885 1.00 92.25 85 HIS A N 1
ATOM 675 C CA . HIS A 1 85 ? 18.733 0.193 -21.135 1.00 92.25 85 HIS A CA 1
ATOM 676 C C . HIS A 1 85 ? 18.838 1.712 -20.932 1.00 92.25 85 HIS A C 1
ATOM 678 O O . HIS A 1 85 ? 19.490 2.387 -21.716 1.00 92.25 85 HIS A O 1
ATOM 684 N N . ALA A 1 86 ? 18.299 2.267 -19.845 1.00 89.50 86 ALA A N 1
ATOM 685 C CA . ALA A 1 86 ? 18.398 3.701 -19.553 1.00 89.50 86 ALA A CA 1
ATOM 686 C C . ALA A 1 86 ? 19.843 4.191 -19.331 1.00 89.50 86 ALA A C 1
ATOM 688 O O . ALA A 1 86 ? 20.109 5.383 -19.463 1.00 89.50 86 ALA A O 1
ATOM 689 N N . MET A 1 87 ? 20.766 3.290 -18.975 1.00 84.38 87 MET A N 1
ATOM 690 C CA . MET A 1 87 ? 22.205 3.575 -18.887 1.00 84.38 87 MET A CA 1
ATOM 691 C C . MET A 1 87 ? 22.898 3.613 -20.256 1.00 84.38 87 MET A C 1
ATOM 693 O O . MET A 1 87 ? 24.037 4.069 -20.346 1.00 84.38 87 MET A O 1
ATOM 697 N N . GLY A 1 88 ? 22.244 3.112 -21.306 1.00 79.25 88 GLY A N 1
ATOM 698 C CA . GLY A 1 88 ? 22.721 3.218 -22.677 1.00 79.25 88 GLY A CA 1
ATOM 699 C C . GLY A 1 88 ? 22.717 4.666 -23.165 1.00 79.25 88 GLY A C 1
ATOM 700 O O . GLY A 1 88 ? 21.997 5.523 -22.654 1.00 79.25 88 GLY A O 1
ATOM 701 N N . TYR A 1 89 ? 23.539 4.944 -24.173 1.00 68.75 89 TYR A N 1
ATOM 702 C CA . TYR A 1 89 ? 23.708 6.296 -24.713 1.00 68.75 89 TYR A CA 1
ATOM 703 C C . TYR A 1 89 ? 22.996 6.502 -26.057 1.00 68.75 89 TYR A C 1
ATOM 705 O O . TYR A 1 89 ? 23.008 7.617 -26.581 1.00 68.75 89 TYR A O 1
ATOM 713 N N . HIS A 1 90 ? 22.367 5.463 -26.620 1.00 75.25 90 HIS A N 1
ATOM 714 C CA . HIS A 1 90 ? 21.695 5.549 -27.916 1.00 75.25 90 HIS A CA 1
ATOM 715 C C . HIS A 1 90 ? 20.178 5.754 -27.761 1.00 75.25 90 HIS A C 1
ATOM 717 O O . HIS A 1 90 ? 19.576 5.238 -26.818 1.00 75.25 90 HIS A O 1
ATOM 723 N N . PRO A 1 91 ? 19.516 6.451 -28.706 1.00 78.31 91 PRO A N 1
ATOM 724 C CA . PRO A 1 91 ? 18.061 6.625 -28.683 1.00 78.31 91 PRO A CA 1
ATOM 725 C C . PRO A 1 91 ? 17.271 5.308 -28.624 1.00 78.31 91 PRO A C 1
ATOM 727 O O . PRO A 1 91 ? 16.234 5.243 -27.966 1.00 78.31 91 PRO A O 1
ATOM 730 N N . GLU A 1 92 ? 17.766 4.251 -29.274 1.00 82.56 92 GLU A N 1
ATOM 731 C CA . GLU A 1 92 ? 17.149 2.917 -29.247 1.00 82.56 92 GLU A CA 1
ATOM 732 C C . GLU A 1 92 ? 17.133 2.317 -27.833 1.00 82.56 92 GLU A C 1
ATOM 734 O O . GLU A 1 92 ? 16.136 1.722 -27.423 1.00 82.56 92 GLU A O 1
ATOM 739 N N . ASP A 1 93 ? 18.190 2.547 -27.048 1.00 89.75 93 ASP A N 1
ATOM 740 C CA . ASP A 1 93 ? 18.260 2.106 -25.655 1.00 89.75 93 ASP A CA 1
ATOM 741 C C . ASP A 1 93 ? 17.199 2.823 -24.806 1.00 89.75 93 ASP A C 1
ATOM 743 O O . ASP A 1 93 ? 16.491 2.201 -24.017 1.00 89.75 93 ASP A O 1
ATOM 747 N N . MET A 1 94 ? 17.005 4.126 -25.015 1.00 92.38 94 MET A N 1
ATOM 748 C CA . MET A 1 94 ? 15.984 4.889 -24.289 1.00 92.38 94 MET A CA 1
ATOM 749 C C . MET A 1 94 ? 14.563 4.402 -24.606 1.00 92.38 94 MET A C 1
ATOM 751 O O . MET A 1 94 ? 13.733 4.294 -23.702 1.00 92.38 94 MET A O 1
ATOM 755 N N . GLN A 1 95 ? 14.284 4.043 -25.864 1.00 94.56 95 GLN A N 1
ATOM 756 C CA . GLN A 1 95 ? 12.997 3.455 -26.248 1.00 94.56 95 GLN A CA 1
ATOM 757 C C . GLN A 1 95 ? 12.761 2.100 -25.568 1.00 94.56 95 GLN A C 1
ATOM 759 O O . GLN A 1 95 ? 11.663 1.854 -25.060 1.00 94.56 95 GLN A O 1
ATOM 764 N N . GLN A 1 96 ? 13.789 1.248 -25.490 1.00 95.00 96 GLN A N 1
ATOM 765 C CA . GLN A 1 96 ? 13.710 -0.016 -24.751 1.00 95.00 96 GLN A CA 1
ATOM 766 C C . GLN A 1 96 ? 13.491 0.211 -23.252 1.00 95.00 96 GLN A C 1
ATOM 768 O O . GLN A 1 96 ? 12.673 -0.476 -22.638 1.00 95.00 96 GLN A O 1
ATOM 773 N N . ALA A 1 97 ? 14.151 1.211 -22.662 1.00 96.31 97 ALA A N 1
ATOM 774 C CA . ALA A 1 97 ? 13.944 1.575 -21.266 1.00 96.31 97 ALA A CA 1
ATOM 775 C C . ALA A 1 97 ? 12.479 1.945 -20.986 1.00 96.31 97 ALA A C 1
ATOM 777 O O . ALA A 1 97 ? 11.863 1.394 -20.072 1.00 96.31 97 ALA A O 1
ATOM 778 N N . ILE A 1 98 ? 11.898 2.824 -21.811 1.00 97.06 98 ILE A N 1
ATOM 779 C CA . ILE A 1 98 ? 10.495 3.250 -21.693 1.00 97.06 98 ILE A CA 1
ATOM 780 C C . ILE A 1 98 ? 9.545 2.059 -21.841 1.00 97.06 98 ILE A C 1
ATOM 782 O O . ILE A 1 98 ? 8.605 1.928 -21.052 1.00 97.06 98 ILE A O 1
ATOM 786 N N . TYR A 1 99 ? 9.793 1.184 -22.819 1.00 97.38 99 TYR A N 1
ATOM 787 C CA . TYR A 1 99 ? 8.997 -0.021 -23.039 1.00 97.38 99 TYR A CA 1
ATOM 788 C C . TYR A 1 99 ? 8.972 -0.915 -21.791 1.00 97.38 99 TYR A C 1
ATOM 790 O O . TYR A 1 99 ? 7.898 -1.256 -21.289 1.00 97.38 99 TYR A O 1
ATOM 798 N N . TRP A 1 100 ? 10.142 -1.241 -21.241 1.00 98.06 100 TRP A N 1
ATOM 799 C CA . TRP A 1 100 ? 10.240 -2.118 -20.077 1.00 98.06 100 TRP A CA 1
ATOM 800 C C . TRP A 1 100 ? 9.692 -1.484 -18.798 1.00 98.06 100 TRP A C 1
ATOM 802 O O . TRP A 1 100 ? 8.979 -2.157 -18.049 1.00 98.06 100 TRP A O 1
ATOM 812 N N . PHE A 1 101 ? 9.935 -0.189 -18.570 1.00 98.25 101 PHE A N 1
ATOM 813 C CA . PHE A 1 101 ? 9.314 0.520 -17.452 1.00 98.25 101 PHE A CA 1
ATOM 814 C C . PHE A 1 101 ? 7.791 0.542 -17.571 1.00 98.25 101 PHE A C 1
ATOM 816 O O . PHE A 1 101 ? 7.110 0.318 -16.576 1.00 98.25 101 PHE A O 1
ATOM 823 N N . THR A 1 102 ? 7.246 0.759 -18.771 1.00 98.38 102 THR A N 1
ATOM 824 C CA . THR A 1 102 ? 5.791 0.780 -18.990 1.00 98.38 102 THR A CA 1
ATOM 825 C C . THR A 1 102 ? 5.171 -0.568 -18.644 1.00 98.38 102 THR A C 1
ATOM 827 O O . THR A 1 102 ? 4.244 -0.614 -17.838 1.00 98.38 102 THR A O 1
ATOM 830 N N . ARG A 1 103 ? 5.740 -1.677 -19.133 1.00 98.12 103 ARG A N 1
ATOM 831 C CA . ARG A 1 103 ? 5.251 -3.025 -18.790 1.00 98.12 103 ARG A CA 1
ATOM 832 C C . ARG A 1 103 ? 5.356 -3.331 -17.296 1.00 98.12 103 ARG A C 1
ATOM 834 O O . ARG A 1 103 ? 4.426 -3.884 -16.715 1.00 98.12 103 ARG A O 1
ATOM 841 N N . ALA A 1 104 ? 6.459 -2.946 -16.654 1.00 98.25 104 ALA A N 1
ATOM 842 C CA . ALA A 1 104 ? 6.618 -3.106 -15.210 1.00 98.25 104 ALA A CA 1
ATOM 843 C C . ALA A 1 104 ? 5.556 -2.308 -14.432 1.00 98.25 104 ALA A C 1
ATOM 845 O O . ALA A 1 104 ? 4.952 -2.822 -13.489 1.00 98.25 104 ALA A O 1
ATOM 846 N N . ALA A 1 105 ? 5.319 -1.057 -14.831 1.00 98.06 105 ALA A N 1
ATOM 847 C CA . ALA A 1 105 ? 4.354 -0.162 -14.207 1.00 98.06 105 ALA A CA 1
ATOM 848 C C . ALA A 1 105 ? 2.905 -0.642 -14.400 1.00 98.06 105 ALA A C 1
ATOM 850 O O . ALA A 1 105 ? 2.103 -0.569 -13.470 1.00 98.06 105 ALA A O 1
ATOM 851 N N . GLU A 1 106 ? 2.563 -1.195 -15.565 1.00 97.06 106 GLU A N 1
ATOM 852 C CA . GLU A 1 106 ? 1.257 -1.823 -15.818 1.00 97.06 106 GLU A CA 1
ATOM 853 C C . GLU A 1 106 ? 0.977 -2.993 -14.866 1.00 97.06 106 GLU A C 1
ATOM 855 O O . GLU A 1 106 ? -0.164 -3.181 -14.443 1.00 97.06 106 GLU A O 1
ATOM 860 N N . LEU A 1 107 ? 2.023 -3.718 -14.460 1.00 96.31 107 LEU A N 1
ATOM 861 C CA . LEU A 1 107 ? 1.961 -4.799 -13.473 1.00 96.31 107 LEU A CA 1
ATOM 862 C C . LEU A 1 107 ? 2.082 -4.320 -12.013 1.00 96.31 107 LEU A C 1
ATOM 864 O O . LEU A 1 107 ? 2.263 -5.136 -11.111 1.00 96.31 107 LEU A O 1
ATOM 868 N N . GLY A 1 108 ? 1.992 -3.013 -11.757 1.00 95.69 108 GLY A N 1
ATOM 869 C CA . GLY A 1 108 ? 2.000 -2.461 -10.399 1.00 95.69 108 GLY A CA 1
ATOM 870 C C . GLY A 1 108 ? 3.390 -2.143 -9.838 1.00 95.69 108 GLY A C 1
ATOM 871 O O . GLY A 1 108 ? 3.505 -1.824 -8.656 1.00 95.69 108 GLY A O 1
ATOM 872 N N . ASN A 1 109 ? 4.464 -2.195 -10.637 1.00 97.62 109 ASN A N 1
ATOM 873 C CA . ASN A 1 109 ? 5.791 -1.818 -10.145 1.00 97.62 109 ASN A CA 1
ATOM 874 C C . ASN A 1 109 ? 5.875 -0.302 -9.888 1.00 97.62 109 ASN A C 1
ATOM 876 O O . ASN A 1 109 ? 6.005 0.503 -10.812 1.00 97.62 109 ASN A O 1
ATOM 880 N N . LYS A 1 110 ? 5.874 0.074 -8.606 1.00 97.62 110 LYS A N 1
ATOM 881 C CA . LYS A 1 110 ? 5.950 1.469 -8.150 1.00 97.62 110 LYS A CA 1
ATOM 882 C C . LYS A 1 110 ? 7.253 2.184 -8.535 1.00 97.62 110 LYS A C 1
ATOM 884 O O . LYS A 1 110 ? 7.207 3.371 -8.844 1.00 97.62 110 LYS A O 1
ATOM 889 N N . SER A 1 111 ? 8.396 1.489 -8.564 1.00 96.75 111 SER A N 1
ATOM 890 C CA . SER A 1 111 ? 9.669 2.081 -9.022 1.00 96.75 111 SER A CA 1
ATOM 891 C C . SER A 1 111 ? 9.573 2.482 -10.493 1.00 96.75 111 SER A C 1
ATOM 893 O O . SER A 1 111 ? 9.919 3.602 -10.866 1.00 96.75 111 SER A O 1
ATOM 895 N N . ALA A 1 112 ? 9.022 1.600 -11.329 1.00 97.94 112 ALA A N 1
ATOM 896 C CA . ALA A 1 112 ? 8.837 1.874 -12.746 1.00 97.94 112 ALA A CA 1
ATOM 897 C C . ALA A 1 112 ? 7.842 3.021 -13.000 1.00 97.94 112 ALA A C 1
ATOM 899 O O . ALA A 1 112 ? 8.115 3.876 -13.841 1.00 97.94 112 ALA A O 1
ATOM 900 N N . MET A 1 113 ? 6.744 3.097 -12.235 1.00 98.56 113 MET A N 1
ATOM 901 C CA . MET A 1 113 ? 5.810 4.234 -12.291 1.00 98.56 113 MET A CA 1
ATOM 902 C C . MET A 1 113 ? 6.516 5.565 -11.999 1.00 98.56 113 MET A C 1
ATOM 904 O O . MET A 1 113 ? 6.360 6.507 -12.768 1.00 98.56 113 MET A O 1
ATOM 908 N N . LEU A 1 114 ? 7.344 5.633 -10.947 1.00 97.62 114 LEU A N 1
ATOM 909 C CA . LEU A 1 114 ? 8.112 6.841 -10.614 1.00 97.62 114 LEU A CA 1
ATOM 910 C C . LEU A 1 114 ? 9.136 7.204 -11.695 1.00 97.62 114 LEU A C 1
ATOM 912 O O . LEU A 1 114 ? 9.348 8.380 -11.983 1.00 97.62 114 LEU A O 1
ATOM 91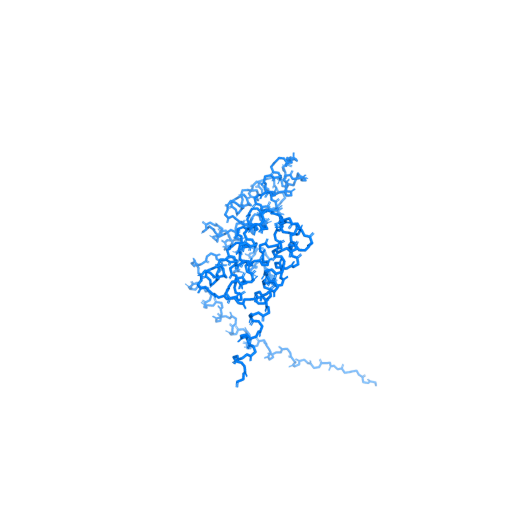6 N N . LYS A 1 115 ? 9.780 6.208 -12.315 1.00 97.44 115 LYS A N 1
ATOM 917 C CA . LYS A 1 115 ? 10.705 6.453 -13.431 1.00 97.44 115 LYS A CA 1
ATOM 918 C C . LYS A 1 115 ? 9.984 7.045 -14.640 1.00 97.44 115 LYS A C 1
ATOM 920 O O . LYS A 1 115 ? 10.507 7.979 -15.238 1.00 97.44 115 LYS A O 1
ATOM 925 N N . LEU A 1 116 ? 8.791 6.549 -14.974 1.00 98.19 116 LEU A N 1
ATOM 926 C CA . LEU A 1 116 ? 7.973 7.102 -16.059 1.00 98.19 116 LEU A CA 1
ATOM 927 C C . LEU A 1 116 ? 7.439 8.491 -15.720 1.00 98.19 116 LEU A C 1
ATOM 929 O O . LEU A 1 116 ? 7.502 9.376 -16.570 1.00 98.19 116 LEU A O 1
ATOM 933 N N . GLU A 1 117 ? 6.970 8.702 -14.487 1.00 98.25 117 GLU A N 1
ATOM 934 C CA . GLU A 1 117 ? 6.575 10.025 -14.006 1.00 98.25 117 GLU A CA 1
ATOM 935 C C . GLU A 1 117 ? 7.716 11.024 -14.220 1.00 98.25 117 GLU A C 1
ATOM 937 O O . GLU A 1 117 ? 7.527 12.031 -14.895 1.00 98.25 117 GLU A O 1
ATOM 942 N N . ASN A 1 118 ? 8.910 10.728 -13.701 1.00 96.94 118 ASN A N 1
ATOM 943 C CA . ASN A 1 118 ? 10.070 11.610 -13.815 1.00 96.94 118 ASN A CA 1
ATOM 944 C C . ASN A 1 118 ? 10.505 11.811 -15.270 1.00 96.94 118 ASN A C 1
ATOM 946 O O . ASN A 1 118 ? 10.858 12.928 -15.656 1.00 96.94 118 ASN A O 1
ATOM 950 N N . ALA A 1 119 ? 10.438 10.759 -16.090 1.00 96.88 119 ALA A N 1
ATOM 951 C CA . ALA A 1 119 ? 10.783 10.856 -17.497 1.00 96.88 119 ALA A CA 1
ATOM 952 C C . ALA A 1 119 ? 9.857 11.821 -18.248 1.00 96.88 119 ALA A C 1
ATOM 954 O O . ALA A 1 119 ? 10.352 12.681 -18.974 1.00 96.88 119 ALA A O 1
ATOM 955 N N . PHE A 1 120 ? 8.545 11.765 -18.009 1.00 98.38 120 PHE A N 1
ATOM 956 C CA . PHE A 1 120 ? 7.596 12.721 -18.586 1.00 98.38 120 PHE A CA 1
ATOM 957 C C . PHE A 1 120 ? 7.644 14.100 -17.919 1.00 98.38 120 PHE A C 1
ATOM 959 O O . PHE A 1 120 ? 7.466 15.108 -18.595 1.00 98.38 120 PHE A O 1
ATOM 966 N N . ARG A 1 121 ? 7.912 14.186 -16.613 1.00 98.06 121 ARG A N 1
ATOM 967 C CA . ARG A 1 121 ? 7.935 15.458 -15.872 1.00 98.06 121 ARG A CA 1
ATOM 968 C C . ARG A 1 121 ? 9.132 16.327 -16.253 1.00 98.06 121 ARG A C 1
ATOM 970 O O . ARG A 1 121 ? 9.003 17.547 -16.312 1.00 98.06 121 ARG A O 1
ATOM 977 N N . TYR A 1 122 ? 10.278 15.703 -16.520 1.00 96.75 122 TYR A N 1
ATOM 978 C CA . TYR A 1 122 ? 11.547 16.397 -16.757 1.00 96.75 122 TYR A CA 1
ATOM 979 C C . TYR A 1 122 ? 12.130 16.173 -18.158 1.00 96.75 122 TYR A C 1
ATOM 981 O O . TYR A 1 122 ? 13.225 16.655 -18.435 1.00 96.75 122 TYR A O 1
ATOM 989 N N . GLY A 1 123 ? 11.429 15.448 -19.035 1.00 94.25 123 GLY A N 1
ATOM 990 C CA . GLY A 1 123 ? 11.898 15.154 -20.391 1.00 94.25 123 GLY A CA 1
ATOM 991 C C . GLY A 1 123 ? 13.139 14.251 -20.423 1.00 94.25 123 GLY A C 1
ATOM 992 O O . GLY A 1 123 ? 14.092 14.512 -21.155 1.00 94.25 123 GLY A O 1
ATOM 993 N N . GLN A 1 124 ? 13.171 13.211 -19.584 1.00 92.50 124 GLN A N 1
ATOM 994 C CA . GLN A 1 124 ? 14.260 12.221 -19.574 1.00 92.50 124 GLN A CA 1
ATOM 995 C C . GLN A 1 124 ? 14.000 11.116 -20.607 1.00 92.50 124 GLN A C 1
ATOM 997 O O . GLN A 1 124 ? 12.908 11.013 -21.161 1.00 92.50 124 GLN A O 1
ATOM 1002 N N . LEU A 1 125 ? 14.998 10.262 -20.866 1.00 90.38 125 LEU A N 1
ATOM 1003 C CA . LEU A 1 125 ? 14.893 9.150 -21.829 1.00 90.38 125 LEU A CA 1
ATOM 1004 C C . LEU A 1 125 ? 14.484 9.610 -23.247 1.00 90.38 125 LEU A C 1
ATOM 1006 O O . LEU A 1 125 ? 13.802 8.891 -23.971 1.00 90.38 125 LEU A O 1
ATOM 1010 N N . GLY A 1 126 ? 14.864 10.833 -23.634 1.00 89.12 126 GLY A N 1
ATOM 1011 C CA . GLY A 1 126 ? 14.531 11.402 -24.944 1.00 89.12 126 GLY A CA 1
ATOM 1012 C C . GLY A 1 126 ? 13.057 11.788 -25.118 1.00 89.12 126 GLY A C 1
ATOM 1013 O O . GLY A 1 126 ? 12.642 12.106 -26.233 1.00 89.12 126 GLY A O 1
ATOM 1014 N N . LEU A 1 127 ? 12.261 11.770 -24.045 1.00 93.81 127 LEU A N 1
ATOM 1015 C CA . LEU A 1 127 ? 10.872 12.219 -24.062 1.00 93.81 127 LEU A CA 1
ATOM 1016 C C . LEU A 1 127 ? 10.782 13.743 -23.977 1.00 93.81 127 LEU A C 1
ATOM 1018 O O . LEU A 1 127 ? 11.605 14.408 -23.355 1.00 93.81 127 LEU A O 1
ATOM 1022 N N . GLN A 1 128 ? 9.733 14.295 -24.581 1.00 96.25 128 GLN A N 1
ATOM 1023 C CA . GLN A 1 128 ? 9.328 15.672 -24.315 1.00 96.25 128 GLN A CA 1
ATOM 1024 C C . GLN A 1 128 ? 8.607 15.746 -22.970 1.00 96.25 128 GLN A C 1
ATOM 1026 O O . GLN A 1 128 ? 7.978 14.774 -22.543 1.00 96.25 128 GLN A O 1
ATOM 1031 N N . VAL A 1 129 ? 8.680 16.912 -22.328 1.00 97.81 129 VAL A N 1
ATOM 1032 C CA . VAL A 1 129 ? 7.923 17.165 -21.101 1.00 97.81 129 VAL A CA 1
ATOM 1033 C C . VAL A 1 129 ? 6.426 17.037 -21.390 1.00 97.81 129 VAL A C 1
ATOM 1035 O O . VAL A 1 129 ? 5.901 17.686 -22.293 1.00 97.81 129 VAL A O 1
ATOM 1038 N N . ASP A 1 130 ? 5.748 16.207 -20.604 1.00 98.25 130 ASP A N 1
ATOM 1039 C CA . ASP A 1 130 ? 4.313 15.941 -20.691 1.00 98.25 130 ASP A CA 1
ATOM 1040 C C . ASP A 1 130 ? 3.759 15.795 -19.269 1.00 98.25 130 ASP A C 1
ATOM 1042 O O . ASP A 1 130 ? 3.794 14.727 -18.652 1.00 98.25 130 ASP A O 1
ATOM 1046 N N . THR A 1 131 ? 3.273 16.903 -18.715 1.00 97.56 131 THR A N 1
ATOM 1047 C CA . THR A 1 131 ? 2.764 16.938 -17.339 1.00 97.56 131 THR A CA 1
ATOM 1048 C C . THR A 1 131 ? 1.513 16.083 -17.164 1.00 97.56 131 THR A C 1
ATOM 1050 O O . THR A 1 131 ? 1.329 15.499 -16.102 1.00 97.56 131 THR A O 1
ATOM 1053 N N . VAL A 1 132 ? 0.697 15.924 -18.210 1.00 98.44 132 VAL A N 1
ATOM 1054 C CA . VAL A 1 132 ? -0.513 15.093 -18.167 1.00 98.44 132 VAL A CA 1
ATOM 1055 C C . VAL A 1 132 ? -0.140 13.621 -17.993 1.00 98.44 132 VAL A C 1
ATOM 1057 O O . VAL A 1 132 ? -0.720 12.932 -17.151 1.00 98.44 132 VAL A O 1
ATOM 1060 N N . LYS A 1 133 ? 0.856 13.129 -18.740 1.00 97.88 133 LYS A N 1
ATOM 1061 C CA . LYS A 1 133 ? 1.356 11.755 -18.564 1.00 97.88 133 LYS A CA 1
ATOM 1062 C C . LYS A 1 133 ? 2.115 11.565 -17.258 1.00 97.88 133 LYS A C 1
ATOM 1064 O O . LYS A 1 133 ? 1.992 10.501 -16.653 1.00 97.88 133 LYS A O 1
ATOM 1069 N N . ALA A 1 134 ? 2.872 12.565 -16.811 1.00 98.31 134 ALA A N 1
ATOM 1070 C CA . ALA A 1 134 ? 3.520 12.510 -15.505 1.00 98.31 134 ALA A CA 1
ATOM 1071 C C . ALA A 1 134 ? 2.480 12.349 -14.383 1.00 98.31 134 ALA A C 1
ATOM 1073 O O . ALA A 1 134 ? 2.567 11.415 -13.588 1.00 98.31 134 ALA A O 1
ATOM 1074 N N . ASP A 1 135 ? 1.440 13.185 -14.377 1.00 98.25 135 ASP A N 1
ATOM 1075 C CA . ASP A 1 135 ? 0.383 13.140 -13.363 1.00 98.25 135 ASP A CA 1
ATOM 1076 C C . ASP A 1 135 ? -0.463 11.858 -13.456 1.00 98.25 135 ASP A C 1
ATOM 1078 O O . ASP A 1 135 ? -0.928 11.344 -12.436 1.00 98.25 135 ASP A O 1
ATOM 1082 N N . TYR A 1 136 ? -0.618 11.287 -14.656 1.00 98.25 136 TYR A N 1
ATOM 1083 C CA . TYR A 1 136 ? -1.201 9.955 -14.835 1.00 98.25 136 TYR A CA 1
ATOM 1084 C C . TYR A 1 136 ? -0.399 8.877 -14.090 1.00 98.25 136 TYR A C 1
ATOM 1086 O O . TYR A 1 136 ? -0.968 8.138 -13.284 1.00 98.25 136 TYR A O 1
ATOM 1094 N N . TRP A 1 137 ? 0.918 8.793 -14.311 1.00 98.31 137 TRP A N 1
ATOM 1095 C CA . TRP A 1 137 ? 1.757 7.799 -13.631 1.00 98.31 137 TRP A CA 1
ATOM 1096 C C . TRP A 1 137 ? 1.855 8.048 -12.125 1.00 98.31 137 TRP A C 1
ATOM 1098 O O . TRP A 1 137 ? 1.835 7.088 -11.353 1.00 98.31 137 TRP A O 1
ATOM 1108 N N . HIS A 1 138 ? 1.863 9.313 -11.703 1.00 98.19 138 HIS A N 1
ATOM 1109 C CA . HIS A 1 138 ? 1.815 9.684 -10.292 1.00 98.19 138 HIS A CA 1
ATOM 1110 C C . HIS A 1 138 ? 0.538 9.177 -9.609 1.00 98.19 138 HIS A C 1
ATOM 1112 O O . HIS A 1 138 ? 0.588 8.533 -8.561 1.00 98.19 138 HIS A O 1
ATOM 1118 N N . ARG A 1 139 ? -0.629 9.397 -10.230 1.00 98.06 139 ARG A N 1
ATOM 1119 C CA . ARG A 1 139 ? -1.908 8.902 -9.703 1.00 98.06 139 ARG A CA 1
ATOM 1120 C C . ARG A 1 139 ? -1.903 7.384 -9.563 1.00 98.06 139 ARG A C 1
ATOM 1122 O O . ARG A 1 139 ? -2.299 6.865 -8.526 1.00 98.06 139 ARG A O 1
ATOM 1129 N N . ARG A 1 140 ? -1.393 6.676 -10.573 1.00 97.81 140 ARG A N 1
ATOM 1130 C CA . ARG A 1 140 ? -1.253 5.212 -10.554 1.00 97.81 140 ARG A CA 1
ATOM 1131 C C . ARG A 1 140 ? -0.335 4.733 -9.424 1.00 97.81 140 ARG A C 1
ATOM 1133 O O . ARG A 1 140 ? -0.641 3.725 -8.792 1.00 97.81 140 ARG A O 1
ATOM 1140 N N . PHE A 1 141 ? 0.748 5.458 -9.142 1.00 97.75 141 PHE A N 1
ATOM 1141 C CA . PHE A 1 141 ? 1.636 5.177 -8.012 1.00 97.75 141 PHE A CA 1
ATOM 1142 C C . PHE A 1 141 ? 0.904 5.296 -6.670 1.00 97.75 141 PHE A C 1
ATOM 1144 O O . PHE A 1 141 ? 0.998 4.387 -5.842 1.00 97.75 141 PHE A O 1
ATOM 1151 N N . VAL A 1 142 ? 0.137 6.374 -6.474 1.00 95.94 142 VAL A N 1
ATOM 1152 C CA . VAL A 1 142 ? -0.668 6.584 -5.259 1.00 95.94 142 VAL A CA 1
ATOM 1153 C C . VAL A 1 142 ? -1.740 5.499 -5.121 1.00 95.94 142 VAL A C 1
ATOM 1155 O O . VAL A 1 142 ? -1.837 4.869 -4.070 1.00 95.94 142 VAL A O 1
ATOM 1158 N N . GLU A 1 143 ? -2.483 5.208 -6.193 1.00 94.94 143 GLU A N 1
ATOM 1159 C CA . GLU A 1 143 ? -3.484 4.131 -6.230 1.00 94.94 143 GLU A CA 1
ATOM 1160 C C . GLU A 1 143 ? -2.883 2.770 -5.855 1.00 94.94 143 GLU A C 1
ATOM 1162 O O . GLU A 1 143 ? -3.496 2.001 -5.115 1.00 94.94 143 GLU A O 1
ATOM 1167 N N . GLN A 1 144 ? -1.686 2.454 -6.357 1.00 95.31 144 GLN A N 1
ATOM 1168 C CA . GLN A 1 144 ? -1.006 1.209 -6.014 1.00 95.31 144 GLN A CA 1
ATOM 1169 C C . GLN A 1 144 ? -0.562 1.192 -4.547 1.00 95.31 144 GLN A C 1
ATOM 1171 O O . GLN A 1 144 ? -0.683 0.162 -3.892 1.00 95.31 144 GLN A O 1
ATOM 1176 N N . GLY A 1 145 ? -0.101 2.325 -4.009 1.00 93.56 145 GLY A N 1
ATOM 1177 C CA . GLY A 1 145 ? 0.220 2.461 -2.588 1.00 93.56 145 GLY A CA 1
ATOM 1178 C C . GLY A 1 145 ? -0.978 2.171 -1.681 1.00 93.56 145 GLY A C 1
ATOM 1179 O O . GLY A 1 145 ? -0.839 1.400 -0.734 1.00 93.56 145 GLY A O 1
ATOM 1180 N N . ILE A 1 146 ? -2.152 2.711 -2.019 1.00 91.56 146 ILE A N 1
ATOM 1181 C CA . ILE A 1 146 ? -3.405 2.455 -1.290 1.00 91.56 146 ILE A CA 1
ATOM 1182 C C . ILE A 1 146 ? -3.763 0.964 -1.348 1.00 91.56 146 ILE A C 1
ATOM 1184 O O . ILE A 1 146 ? -4.031 0.355 -0.316 1.00 91.56 146 ILE A O 1
ATOM 1188 N N . LYS A 1 147 ? -3.676 0.336 -2.529 1.00 93.38 147 LYS A N 1
ATOM 1189 C CA . LYS A 1 147 ? -3.930 -1.108 -2.685 1.00 93.38 147 LYS A CA 1
ATOM 1190 C C . LYS A 1 147 ? -2.991 -1.972 -1.847 1.00 93.38 147 LYS A C 1
ATOM 1192 O O . LYS A 1 147 ? -3.445 -2.939 -1.239 1.00 93.38 147 LYS A O 1
ATOM 1197 N N . ASP A 1 148 ? -1.698 -1.651 -1.826 1.00 92.38 148 ASP A N 1
ATOM 1198 C CA . ASP A 1 148 ? -0.717 -2.383 -1.017 1.00 92.38 148 ASP A CA 1
ATOM 1199 C C . ASP A 1 148 ? -1.056 -2.266 0.478 1.00 92.38 148 ASP A C 1
ATOM 1201 O O . ASP A 1 148 ? -0.948 -3.232 1.239 1.00 92.38 148 ASP A O 1
ATOM 1205 N N . GLU A 1 149 ? -1.489 -1.081 0.909 1.00 91.19 149 GLU A N 1
ATOM 1206 C CA . GLU A 1 149 ? -1.902 -0.842 2.285 1.00 91.19 149 GLU A CA 1
ATOM 1207 C C . GLU A 1 149 ? -3.180 -1.609 2.645 1.00 91.19 149 GLU A C 1
ATOM 1209 O O . GLU A 1 149 ? -3.236 -2.233 3.706 1.00 91.19 149 GLU A O 1
ATOM 1214 N N . ASP A 1 150 ? -4.173 -1.625 1.756 1.00 93.44 150 ASP A N 1
ATOM 1215 C CA . ASP A 1 150 ? -5.410 -2.397 1.915 1.00 93.44 150 ASP A CA 1
ATOM 1216 C C . ASP A 1 150 ? -5.134 -3.896 2.015 1.00 93.44 150 ASP A C 1
ATOM 1218 O O . ASP A 1 150 ? -5.651 -4.570 2.907 1.00 93.44 150 ASP A O 1
ATOM 1222 N N . GLN A 1 151 ? -4.254 -4.424 1.162 1.00 94.75 151 GLN A N 1
ATOM 1223 C CA . GLN A 1 151 ? -3.825 -5.821 1.235 1.00 94.75 151 GLN A CA 1
ATOM 1224 C C . GLN A 1 151 ? -3.134 -6.139 2.564 1.00 94.75 151 GLN A C 1
ATOM 1226 O O . GLN A 1 151 ? -3.354 -7.208 3.136 1.00 94.75 151 GLN A O 1
ATOM 1231 N N . ARG A 1 152 ? -2.325 -5.211 3.088 1.00 94.50 152 ARG A N 1
ATOM 1232 C CA . ARG A 1 152 ? -1.681 -5.357 4.401 1.00 94.50 152 ARG A CA 1
ATOM 1233 C C . ARG A 1 152 ? -2.692 -5.308 5.550 1.00 94.50 152 ARG A C 1
ATOM 1235 O O . ARG A 1 152 ? -2.488 -5.978 6.563 1.00 94.50 152 ARG A O 1
ATOM 1242 N N . LEU A 1 153 ? -3.758 -4.521 5.412 1.00 95.69 153 LEU A N 1
ATOM 1243 C CA . LEU A 1 153 ? -4.809 -4.379 6.419 1.00 95.69 153 LEU A CA 1
ATOM 1244 C C . LEU A 1 153 ? -5.797 -5.561 6.405 1.00 95.69 153 LEU A C 1
ATOM 1246 O O . LEU A 1 153 ? -6.336 -5.910 7.453 1.00 95.69 153 LEU A O 1
ATOM 1250 N N . ALA A 1 154 ? -5.987 -6.226 5.262 1.00 97.44 154 ALA A N 1
ATOM 1251 C CA . ALA A 1 154 ? -6.993 -7.276 5.070 1.00 97.44 154 ALA A CA 1
ATOM 1252 C C . ALA A 1 154 ? -6.984 -8.413 6.120 1.00 97.44 154 ALA A C 1
ATOM 1254 O O . ALA A 1 154 ? -8.060 -8.767 6.607 1.00 97.44 154 ALA A O 1
ATOM 1255 N N . PRO A 1 155 ? -5.833 -8.968 6.560 1.00 97.50 155 PRO A N 1
ATOM 1256 C CA . PRO A 1 155 ? -5.827 -9.994 7.605 1.00 97.50 155 PRO A CA 1
ATOM 1257 C C . PRO A 1 155 ? -6.350 -9.493 8.958 1.00 97.50 155 PRO A C 1
ATOM 1259 O O . PRO A 1 155 ? -6.878 -10.280 9.743 1.00 97.50 155 PRO A O 1
ATOM 1262 N N . TRP A 1 156 ? -6.191 -8.199 9.246 1.00 97.69 156 TRP A N 1
ATOM 1263 C CA . TRP A 1 156 ? -6.711 -7.574 10.461 1.00 97.69 156 TRP A CA 1
ATOM 1264 C C . TRP A 1 156 ? -8.209 -7.340 10.356 1.00 97.69 156 TRP A C 1
ATOM 1266 O O . TRP A 1 156 ? -8.923 -7.659 11.299 1.00 97.69 156 TRP A O 1
ATOM 1276 N N . VAL A 1 157 ? -8.693 -6.881 9.199 1.00 97.88 157 VAL A N 1
ATOM 1277 C CA . VAL A 1 157 ? -10.135 -6.763 8.931 1.00 97.88 157 VAL A CA 1
ATOM 1278 C C . VAL A 1 157 ? -10.821 -8.112 9.136 1.00 97.88 157 VAL A C 1
ATOM 1280 O O . VAL A 1 157 ? -11.767 -8.195 9.908 1.00 97.88 157 VAL A O 1
ATOM 1283 N N . ALA A 1 158 ? -10.273 -9.194 8.575 1.00 98.00 158 ALA A N 1
ATOM 1284 C CA . ALA A 1 158 ? -10.845 -10.532 8.729 1.00 98.00 158 ALA A CA 1
ATOM 1285 C C . ALA A 1 158 ? -10.927 -11.001 10.198 1.00 98.00 158 ALA A C 1
ATOM 1287 O O . ALA A 1 158 ? -11.877 -11.677 10.584 1.00 98.00 158 ALA A O 1
ATOM 1288 N N . LYS A 1 159 ? -9.944 -10.652 11.040 1.00 97.94 159 LYS A N 1
ATOM 1289 C CA . LYS A 1 159 ? -9.981 -10.951 12.485 1.00 97.94 159 LYS A CA 1
ATOM 1290 C C . LYS A 1 159 ? -10.951 -10.044 13.238 1.00 97.94 159 LYS A C 1
ATOM 1292 O O . LYS A 1 159 ? -11.645 -10.508 14.140 1.00 97.94 159 LYS A O 1
ATOM 1297 N N . ALA A 1 160 ? -11.005 -8.769 12.867 1.00 97.25 160 ALA A N 1
ATOM 1298 C CA . ALA A 1 160 ? -11.932 -7.802 13.433 1.00 97.25 160 ALA A CA 1
ATOM 1299 C C . ALA A 1 160 ? -13.386 -8.231 13.170 1.00 97.25 160 ALA A C 1
ATOM 1301 O O . ALA A 1 160 ? -14.191 -8.256 14.094 1.00 97.25 160 ALA A O 1
ATOM 1302 N N . GLU A 1 161 ? -13.696 -8.697 11.958 1.00 96.00 161 GLU A N 1
ATOM 1303 C CA . GLU A 1 161 ? -15.002 -9.270 11.594 1.00 96.00 161 GLU A CA 1
ATOM 1304 C C . GLU A 1 161 ? -15.361 -10.522 12.414 1.00 96.00 161 GLU A C 1
ATOM 1306 O O . GLU A 1 161 ? -16.535 -10.794 12.653 1.00 96.00 161 GLU A O 1
ATOM 1311 N N . GLN A 1 162 ? -14.362 -11.266 12.897 1.00 96.62 162 GLN A N 1
ATOM 1312 C CA . GLN A 1 162 ? -14.547 -12.418 13.789 1.00 96.62 162 GLN A CA 1
ATOM 1313 C C . GLN A 1 162 ? -14.707 -12.032 15.269 1.00 96.62 162 GLN A C 1
ATOM 1315 O O . GLN A 1 162 ? -14.853 -12.916 16.114 1.00 96.62 162 GLN A O 1
ATOM 1320 N N . GLY A 1 163 ? -14.689 -10.740 15.607 1.00 93.94 163 GLY A N 1
ATOM 1321 C CA . GLY A 1 163 ? -14.848 -10.265 16.983 1.00 93.94 163 GLY A CA 1
ATOM 1322 C C . GLY A 1 163 ? -13.540 -9.981 17.726 1.00 93.94 163 GLY A C 1
ATOM 1323 O O . GLY A 1 163 ? -13.583 -9.713 18.927 1.00 93.94 163 GLY A O 1
ATOM 1324 N N . ASP A 1 164 ? -12.374 -10.046 17.070 1.00 96.50 164 ASP A N 1
ATOM 1325 C CA . ASP A 1 164 ? -11.103 -9.748 17.739 1.00 96.50 164 ASP A CA 1
ATOM 1326 C C . ASP A 1 164 ? -10.978 -8.249 18.047 1.00 96.50 164 ASP A C 1
ATOM 1328 O O . ASP A 1 164 ? -10.740 -7.428 17.159 1.00 96.50 164 ASP A O 1
ATOM 1332 N N . LEU A 1 165 ? -11.100 -7.903 19.332 1.00 95.19 165 LEU A N 1
ATOM 1333 C CA . LEU A 1 165 ? -11.088 -6.522 19.826 1.00 95.19 165 LEU A CA 1
ATOM 1334 C C . LEU A 1 165 ? -9.856 -5.728 19.378 1.00 95.19 165 LEU A C 1
ATOM 1336 O O . LEU A 1 165 ? -9.988 -4.608 18.891 1.00 95.19 165 LEU A O 1
ATOM 1340 N N . LYS A 1 166 ? -8.662 -6.322 19.493 1.00 95.62 166 LYS A N 1
ATOM 1341 C CA . LYS A 1 166 ? -7.405 -5.654 19.117 1.00 95.62 166 LYS A CA 1
ATOM 1342 C C . LYS A 1 166 ? -7.356 -5.357 17.623 1.00 95.62 166 LYS A C 1
ATOM 1344 O O . LYS A 1 166 ? -6.831 -4.325 17.212 1.00 95.62 166 LYS A O 1
ATOM 1349 N N . SER A 1 167 ? -7.890 -6.261 16.806 1.00 97.88 167 SER A N 1
ATOM 1350 C CA . SER A 1 167 ? -7.980 -6.060 15.364 1.00 97.88 167 SER A CA 1
ATOM 1351 C C . SER A 1 167 ? -8.994 -4.973 15.014 1.00 97.88 167 SER A C 1
ATOM 1353 O O . SER A 1 167 ? -8.681 -4.146 14.164 1.00 97.88 167 SER A O 1
ATOM 1355 N N . MET A 1 168 ? -10.150 -4.903 15.687 1.00 98.19 168 MET A N 1
ATOM 1356 C CA . MET A 1 168 ? -11.112 -3.806 15.485 1.00 98.19 168 MET A CA 1
ATOM 1357 C C . MET A 1 168 ? -10.484 -2.439 15.792 1.00 98.19 168 MET A C 1
ATOM 1359 O O . MET A 1 168 ? -10.586 -1.520 14.983 1.00 98.19 168 MET A O 1
ATOM 1363 N N . GLU A 1 169 ? -9.786 -2.316 16.925 1.00 96.81 169 GLU A N 1
ATOM 1364 C CA . GLU A 1 169 ? -9.068 -1.092 17.318 1.00 96.81 169 GLU A CA 1
ATOM 1365 C C . GLU A 1 169 ? -7.980 -0.723 16.301 1.00 96.81 169 GLU A C 1
ATOM 1367 O O . GLU A 1 169 ? -7.854 0.433 15.890 1.00 96.81 169 GLU A O 1
ATOM 1372 N N . PHE A 1 170 ? -7.202 -1.715 15.860 1.00 97.56 170 PHE A N 1
ATOM 1373 C CA . PHE A 1 170 ? -6.146 -1.515 14.875 1.00 97.56 170 PHE A CA 1
ATOM 1374 C C . PHE A 1 170 ? -6.696 -1.038 13.528 1.00 97.56 170 PHE A C 1
ATOM 1376 O O . PHE A 1 170 ? -6.140 -0.104 12.943 1.00 97.56 170 PHE A O 1
ATOM 1383 N N . VAL A 1 171 ? -7.779 -1.652 13.044 1.00 98.00 171 VAL A N 1
ATOM 1384 C CA . VAL A 1 171 ? -8.433 -1.269 11.788 1.00 98.00 171 VAL A CA 1
ATOM 1385 C C . VAL A 1 171 ? -9.021 0.136 11.899 1.00 98.00 171 VAL A C 1
ATOM 1387 O O . VAL A 1 171 ? -8.778 0.950 11.012 1.00 98.00 171 VAL A O 1
ATOM 1390 N N . ALA A 1 172 ? -9.707 0.454 13.001 1.00 97.88 172 ALA A N 1
ATOM 1391 C CA . ALA A 1 172 ? -10.272 1.780 13.237 1.00 97.88 172 ALA A CA 1
ATOM 1392 C C . ALA A 1 172 ? -9.202 2.878 13.175 1.00 97.88 172 ALA A C 1
ATOM 1394 O O . ALA A 1 172 ? -9.333 3.826 12.405 1.00 97.88 172 ALA A O 1
ATOM 1395 N N . ARG A 1 173 ? -8.097 2.704 13.911 1.00 97.56 173 ARG A N 1
ATOM 1396 C CA . ARG A 1 173 ? -6.984 3.662 13.911 1.00 97.56 173 ARG A CA 1
ATOM 1397 C C . ARG A 1 173 ? -6.310 3.769 12.546 1.00 97.56 173 ARG A C 1
ATOM 1399 O O . ARG A 1 173 ? -6.009 4.866 12.102 1.00 97.56 173 ARG A O 1
ATOM 1406 N N . SER A 1 174 ? -6.104 2.640 11.867 1.00 96.44 174 SER A N 1
ATOM 1407 C CA . SER A 1 174 ? -5.496 2.645 10.530 1.00 96.44 174 SER A CA 1
ATOM 1408 C C . SER A 1 174 ? -6.346 3.432 9.531 1.00 96.44 174 SER A C 1
ATOM 1410 O O . SER A 1 174 ? -5.802 4.129 8.685 1.00 96.44 174 SER A O 1
ATOM 1412 N N . LEU A 1 175 ? -7.675 3.340 9.628 1.00 96.75 175 LEU A N 1
ATOM 1413 C CA . LEU A 1 175 ? -8.596 4.124 8.805 1.00 96.75 175 LEU A CA 1
ATOM 1414 C C . LEU A 1 175 ? -8.624 5.599 9.224 1.00 96.75 175 LEU A C 1
ATOM 1416 O O . LEU A 1 175 ? -8.653 6.467 8.362 1.00 96.75 175 LEU A O 1
ATOM 1420 N N . GLU A 1 176 ? -8.565 5.899 10.522 1.00 96.56 176 GLU A N 1
ATOM 1421 C CA . GLU A 1 176 ? -8.452 7.276 11.018 1.00 96.56 176 GLU A CA 1
ATOM 1422 C C . GLU A 1 176 ? -7.203 7.985 10.465 1.00 96.56 176 GLU A C 1
ATOM 1424 O O . GLU A 1 176 ? -7.311 9.107 9.961 1.00 96.56 176 GLU A O 1
ATOM 1429 N N . ASP A 1 177 ? -6.049 7.310 10.479 1.00 94.38 177 ASP A N 1
ATOM 1430 C CA . ASP A 1 177 ? -4.765 7.839 9.994 1.00 94.38 177 ASP A CA 1
ATOM 1431 C C . ASP A 1 177 ? -4.772 8.152 8.482 1.00 94.38 177 ASP A C 1
ATOM 1433 O O . ASP A 1 177 ? -3.967 8.955 8.006 1.00 94.38 177 ASP A O 1
ATOM 1437 N N . ARG A 1 178 ? -5.697 7.556 7.714 1.00 91.69 178 ARG A N 1
ATOM 1438 C CA . ARG A 1 178 ? -5.874 7.806 6.270 1.00 91.69 178 ARG A CA 1
ATOM 1439 C C . ARG A 1 178 ? -6.673 9.071 5.954 1.00 91.69 178 ARG A C 1
ATOM 1441 O O . ARG A 1 178 ? -6.803 9.427 4.783 1.00 91.69 178 ARG A O 1
ATOM 1448 N N . GLY A 1 179 ? -7.193 9.756 6.969 1.00 93.25 179 GLY A N 1
ATOM 1449 C CA . GLY A 1 179 ? -7.856 11.047 6.820 1.00 93.25 179 GLY A CA 1
ATOM 1450 C C . GLY A 1 179 ? -9.350 10.966 6.508 1.00 93.25 179 GLY A C 1
ATOM 1451 O O . GLY A 1 179 ? -9.995 9.930 6.670 1.00 93.25 179 GLY A O 1
ATOM 1452 N N . GLU A 1 180 ? -9.909 12.104 6.095 1.00 94.00 180 GLU A N 1
ATOM 1453 C CA . GLU A 1 180 ? -11.354 12.377 6.140 1.00 94.00 180 GLU A CA 1
ATOM 1454 C C . GLU A 1 180 ? -12.205 11.385 5.343 1.00 94.00 180 GLU A C 1
ATOM 1456 O O . GLU A 1 180 ? -13.265 10.964 5.815 1.00 94.00 180 GLU A O 1
ATOM 1461 N N . ASP A 1 181 ? -11.700 10.926 4.196 1.00 92.81 181 ASP A N 1
ATOM 1462 C CA . ASP A 1 181 ? -12.368 9.934 3.344 1.00 92.81 181 ASP A CA 1
ATOM 1463 C C . ASP A 1 181 ? -12.607 8.591 4.063 1.00 92.81 181 ASP A C 1
ATOM 1465 O O . ASP A 1 181 ? -13.490 7.819 3.684 1.00 92.81 181 ASP A O 1
ATOM 1469 N N . HIS A 1 182 ? -11.849 8.318 5.129 1.00 95.62 182 HIS A N 1
ATOM 1470 C CA . HIS A 1 182 ? -11.875 7.071 5.892 1.00 95.62 182 HIS A CA 1
ATOM 1471 C C . HIS A 1 182 ? -12.388 7.244 7.332 1.00 95.62 182 HIS A C 1
ATOM 1473 O O . HIS A 1 182 ? -12.494 6.262 8.069 1.00 95.62 182 HIS A O 1
ATOM 1479 N N . TRP A 1 183 ? -12.785 8.451 7.746 1.00 97.19 183 TRP A N 1
ATOM 1480 C CA . TRP A 1 183 ? -13.295 8.682 9.103 1.00 97.19 183 TRP A CA 1
ATOM 1481 C C . TRP A 1 183 ? -14.593 7.939 9.394 1.00 97.19 183 TRP A C 1
ATOM 1483 O O . TRP A 1 183 ? -14.747 7.367 10.470 1.00 97.19 183 TRP A O 1
ATOM 1493 N N . LYS A 1 184 ? -15.524 7.898 8.436 1.00 97.31 184 LYS A N 1
ATOM 1494 C CA . LYS A 1 184 ? -16.783 7.168 8.615 1.00 97.31 184 LYS A CA 1
ATOM 1495 C C . LYS A 1 184 ? -16.551 5.677 8.924 1.00 97.31 184 LYS A C 1
ATOM 1497 O O . LYS A 1 184 ? -17.025 5.233 9.971 1.00 97.31 184 LYS A O 1
ATOM 1502 N N . PRO A 1 185 ? -15.821 4.903 8.095 1.00 97.00 185 PRO A N 1
ATOM 1503 C CA . PRO A 1 185 ? -15.553 3.505 8.421 1.00 97.00 185 PRO A CA 1
ATOM 1504 C C . PRO A 1 185 ? -14.665 3.347 9.670 1.00 97.00 185 PRO A C 1
ATOM 1506 O O . PRO A 1 185 ? -14.841 2.380 10.408 1.00 97.00 185 PRO A O 1
ATOM 1509 N N . ALA A 1 186 ? -13.770 4.298 9.979 1.00 98.12 186 ALA A N 1
ATOM 1510 C CA . ALA A 1 186 ? -13.023 4.290 11.243 1.00 98.12 186 ALA A CA 1
ATOM 1511 C C . ALA A 1 186 ? -13.959 4.346 12.464 1.00 98.12 186 ALA A C 1
ATOM 1513 O O . ALA A 1 186 ? -13.847 3.531 13.382 1.00 98.12 186 ALA A O 1
ATOM 1514 N N . VAL A 1 187 ? -14.926 5.271 12.456 1.00 98.38 187 VAL A N 1
ATOM 1515 C CA . VAL A 1 187 ? -15.932 5.410 13.519 1.00 98.38 187 VAL A CA 1
ATOM 1516 C C . VAL A 1 187 ? -16.783 4.149 13.643 1.00 98.38 187 VAL A C 1
ATOM 1518 O O . VAL A 1 187 ? -17.048 3.717 14.762 1.00 98.38 187 VAL A O 1
ATOM 1521 N N . GLU A 1 188 ? -17.187 3.529 12.534 1.00 98.25 188 GLU A N 1
ATOM 1522 C CA . GLU A 1 188 ? -17.950 2.272 12.557 1.00 98.25 188 GLU A CA 1
ATOM 1523 C C . GLU A 1 188 ? -17.190 1.163 13.306 1.00 98.25 188 GLU A C 1
ATOM 1525 O O . GLU A 1 188 ? -17.767 0.508 14.180 1.00 98.25 188 GLU A O 1
ATOM 1530 N N . TRP A 1 189 ? -15.885 1.013 13.059 1.00 98.44 189 TRP A N 1
ATOM 1531 C CA . TRP A 1 189 ? -15.048 0.062 13.795 1.00 98.44 189 TRP A CA 1
ATOM 1532 C C . TRP A 1 189 ? -14.859 0.436 15.266 1.00 98.44 189 TRP A C 1
ATOM 1534 O O . TRP A 1 189 ? -14.948 -0.442 16.126 1.00 98.44 189 TRP A O 1
ATOM 1544 N N . TYR A 1 190 ? -14.671 1.720 15.591 1.00 98.44 190 TYR A N 1
ATOM 1545 C CA . TYR A 1 190 ? -14.624 2.161 16.989 1.00 98.44 190 TYR A CA 1
ATOM 1546 C C . TYR A 1 190 ? -15.930 1.857 17.730 1.00 98.44 190 TYR A C 1
ATOM 1548 O O . TYR A 1 190 ? -15.905 1.410 18.877 1.00 98.44 190 TYR A O 1
ATOM 1556 N N . VAL A 1 191 ? -17.080 2.050 17.082 1.00 98.19 191 VAL A N 1
ATOM 1557 C CA . VAL A 1 191 ? -18.392 1.739 17.664 1.00 98.19 191 VAL A CA 1
ATOM 1558 C C . VAL A 1 191 ? -18.521 0.240 17.929 1.00 98.19 191 VAL A C 1
ATOM 1560 O O . VAL A 1 191 ? -18.960 -0.152 19.013 1.00 98.19 191 VAL A O 1
ATOM 1563 N N . GLN A 1 192 ? -18.121 -0.607 16.978 1.00 97.81 192 GLN A N 1
ATOM 1564 C CA . GLN A 1 192 ? -18.130 -2.061 17.162 1.00 97.81 192 GLN A CA 1
ATOM 1565 C C . GLN A 1 192 ? -17.204 -2.497 18.303 1.00 97.81 192 GLN A C 1
ATOM 1567 O O . GLN A 1 192 ? -17.650 -3.202 19.209 1.00 97.81 192 GLN A O 1
ATOM 1572 N N . ALA A 1 193 ? -15.960 -2.013 18.316 1.00 97.81 193 ALA A N 1
ATOM 1573 C CA . ALA A 1 193 ? -14.990 -2.311 19.363 1.00 97.81 193 ALA A CA 1
ATOM 1574 C C . ALA A 1 193 ? -15.492 -1.868 20.744 1.00 97.81 193 ALA A C 1
ATOM 1576 O O . ALA A 1 193 ? -15.453 -2.641 21.702 1.00 97.81 193 ALA A O 1
ATOM 1577 N N . GLY A 1 194 ? -16.007 -0.640 20.859 1.00 97.06 194 GLY A N 1
ATOM 1578 C CA . GLY A 1 194 ? -16.538 -0.112 22.114 1.00 97.06 194 GLY A CA 1
ATOM 1579 C C . GLY A 1 194 ? -17.751 -0.903 22.614 1.00 97.06 194 GLY A C 1
ATOM 1580 O O . GLY A 1 194 ? -17.850 -1.204 23.802 1.00 97.06 194 GLY A O 1
ATOM 1581 N N . ASN A 1 195 ? -18.642 -1.326 21.711 1.00 95.81 195 ASN A N 1
ATOM 1582 C CA . ASN A 1 195 ? -19.763 -2.208 22.051 1.00 95.81 195 ASN A CA 1
ATOM 1583 C C . ASN A 1 195 ? -19.316 -3.606 22.496 1.00 95.81 195 ASN A C 1
ATOM 1585 O O . ASN A 1 195 ? -19.981 -4.208 23.335 1.00 95.81 195 ASN A O 1
ATOM 1589 N N . ALA A 1 196 ? -18.195 -4.100 21.974 1.00 94.12 196 ALA A N 1
ATOM 1590 C CA . ALA A 1 196 ? -17.583 -5.361 22.381 1.00 94.12 196 ALA A CA 1
A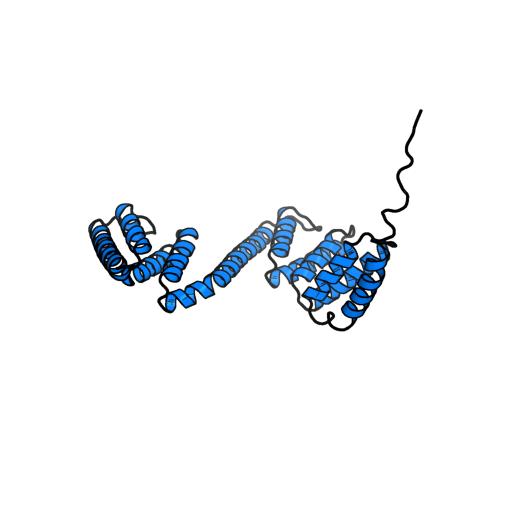TOM 1591 C C . ALA A 1 196 ? -16.714 -5.239 23.657 1.00 94.12 196 ALA A C 1
ATOM 1593 O O . ALA A 1 196 ? -16.107 -6.220 24.087 1.00 94.12 196 ALA A O 1
ATOM 1594 N N . GLY A 1 197 ? -16.672 -4.060 24.292 1.00 94.69 197 GLY A N 1
ATOM 1595 C CA . GLY A 1 197 ? -15.979 -3.836 25.564 1.00 94.69 197 GLY A CA 1
ATOM 1596 C C . GLY A 1 197 ? -14.555 -3.285 25.437 1.00 94.69 197 GLY A C 1
ATOM 1597 O O . GLY A 1 197 ? -13.784 -3.356 26.398 1.00 94.69 197 GLY A O 1
ATOM 1598 N N . SER A 1 198 ? -14.183 -2.726 24.282 1.00 96.25 198 SER A N 1
ATOM 1599 C CA . SER A 1 198 ? -12.948 -1.951 24.147 1.00 96.25 198 SER A CA 1
ATOM 1600 C C . SER A 1 198 ? -13.048 -0.637 24.921 1.00 96.25 198 SER A C 1
ATOM 1602 O O . SER A 1 198 ? -13.878 0.237 24.638 1.00 96.25 198 SER A O 1
ATOM 1604 N N . THR A 1 199 ? -12.155 -0.476 25.892 1.00 95.88 199 THR A N 1
ATOM 1605 C CA . THR A 1 199 ? -11.994 0.776 26.631 1.00 95.88 199 THR A CA 1
ATOM 1606 C C . THR A 1 199 ? -11.310 1.840 25.772 1.00 95.88 199 THR A C 1
ATOM 1608 O O . THR A 1 199 ? -11.696 3.005 25.829 1.00 95.88 199 THR A O 1
ATOM 1611 N N . GLU A 1 200 ? -10.357 1.455 24.926 1.00 95.50 200 GLU A N 1
ATOM 1612 C CA . GLU A 1 200 ? -9.662 2.374 24.022 1.00 95.50 200 GLU A CA 1
ATOM 1613 C C . GLU A 1 200 ? -10.627 3.000 23.007 1.00 95.50 200 GLU A C 1
ATOM 1615 O O . GLU A 1 200 ? -10.727 4.225 22.919 1.00 95.50 200 GLU A O 1
ATOM 1620 N N . ALA A 1 201 ? -11.419 2.178 22.319 1.00 97.44 201 ALA A N 1
ATOM 1621 C CA . ALA A 1 201 ? -12.392 2.651 21.342 1.00 97.44 201 ALA A CA 1
ATOM 1622 C C . ALA A 1 201 ? -13.486 3.518 21.978 1.00 97.44 201 ALA A C 1
ATOM 1624 O O . ALA A 1 201 ? -13.849 4.563 21.436 1.00 97.44 201 ALA A O 1
ATOM 1625 N N . SER A 1 202 ? -13.968 3.129 23.164 1.00 98.12 202 SER A N 1
ATOM 1626 C CA . SER A 1 202 ? -14.948 3.930 23.903 1.00 98.12 202 SER A CA 1
ATOM 1627 C C . SER A 1 202 ? -14.384 5.310 24.259 1.00 98.12 202 SER A C 1
ATOM 1629 O O . SER A 1 202 ? -15.061 6.313 24.052 1.00 98.12 202 SER A O 1
ATOM 1631 N N . MET A 1 203 ? -13.128 5.394 24.717 1.00 97.69 203 MET A N 1
ATOM 1632 C CA . MET A 1 203 ? -12.477 6.682 25.003 1.00 97.69 203 MET A CA 1
ATOM 1633 C C . MET A 1 203 ? -12.239 7.516 23.748 1.00 97.69 203 MET A C 1
ATOM 1635 O O . MET A 1 203 ? -12.422 8.735 23.782 1.00 97.69 203 MET A O 1
ATOM 1639 N N . ARG A 1 204 ? -11.874 6.880 22.631 1.00 98.12 204 ARG A N 1
ATOM 1640 C CA . ARG A 1 204 ? -11.707 7.583 21.358 1.00 98.12 204 ARG A CA 1
ATOM 1641 C C . ARG A 1 204 ? -13.013 8.237 20.906 1.00 98.12 204 ARG A C 1
ATOM 1643 O O . ARG A 1 204 ? -12.981 9.388 20.468 1.00 98.12 204 ARG A O 1
ATOM 1650 N N . LEU A 1 205 ? -14.143 7.543 21.060 1.00 98.31 205 LEU A N 1
ATOM 1651 C CA . LEU A 1 205 ? -15.479 8.060 20.740 1.00 98.31 205 LEU A CA 1
ATOM 1652 C C . LEU A 1 205 ? -15.925 9.170 21.695 1.00 98.31 205 LEU A C 1
ATOM 1654 O O . LEU A 1 205 ? -16.486 10.160 21.231 1.00 98.31 205 LEU A O 1
ATOM 1658 N N . VAL A 1 206 ? -15.623 9.057 22.996 1.00 98.38 206 VAL A N 1
ATOM 1659 C CA . VAL A 1 206 ? -15.814 10.157 23.962 1.00 98.38 206 VAL A CA 1
ATOM 1660 C C . VAL A 1 206 ? -15.110 11.413 23.454 1.00 98.38 206 VAL A C 1
ATOM 1662 O O . VAL A 1 206 ? -15.740 12.455 23.298 1.00 98.38 206 VAL A O 1
ATOM 1665 N N . GLN A 1 207 ? -13.816 11.318 23.140 1.00 97.94 207 GLN A N 1
ATOM 1666 C CA . GLN A 1 207 ? -13.058 12.467 22.649 1.00 97.94 207 GLN A CA 1
ATOM 1667 C C . GLN A 1 207 ? -13.634 13.012 21.335 1.00 97.94 207 GLN A C 1
ATOM 1669 O O . GLN A 1 207 ? -13.821 14.222 21.203 1.00 97.94 207 GLN A O 1
ATOM 1674 N N . ALA A 1 208 ? -13.960 12.128 20.388 1.00 97.88 208 ALA A N 1
ATOM 1675 C CA . ALA A 1 208 ? -14.468 12.530 19.084 1.00 97.88 208 ALA A CA 1
ATOM 1676 C C . ALA A 1 208 ? -15.774 13.334 19.192 1.00 97.88 208 ALA A C 1
ATOM 1678 O O . ALA A 1 208 ? -15.888 14.383 18.561 1.00 97.88 208 ALA A O 1
ATOM 1679 N N . TYR A 1 209 ? -16.714 12.907 20.042 1.00 98.50 209 TYR A N 1
ATOM 1680 C CA . TYR A 1 209 ? -17.970 13.627 20.268 1.00 98.50 209 TYR A CA 1
ATOM 1681 C C . TYR A 1 209 ? -17.816 14.906 21.098 1.00 98.50 209 TYR A C 1
ATOM 1683 O O . TYR A 1 209 ? -18.580 15.841 20.894 1.00 98.50 209 TYR A O 1
ATOM 1691 N N . ARG A 1 210 ? -16.845 15.008 22.009 1.00 97.88 210 ARG A N 1
ATOM 1692 C CA . ARG A 1 210 ? -16.622 16.261 22.764 1.00 97.88 210 ARG A CA 1
ATOM 1693 C C . ARG A 1 210 ? -16.014 17.351 21.893 1.00 97.88 210 ARG A C 1
ATOM 1695 O O . ARG A 1 210 ? -16.365 18.528 21.988 1.00 97.88 210 ARG A O 1
ATOM 1702 N N . GLU A 1 211 ? -15.088 16.956 21.030 1.00 96.81 211 GLU A N 1
ATOM 1703 C CA . GLU A 1 211 ? -14.300 17.891 20.235 1.00 96.81 211 GLU A CA 1
ATOM 1704 C C . GLU A 1 211 ? -14.873 18.119 18.831 1.00 96.81 211 GLU A C 1
ATOM 1706 O O . GLU A 1 211 ? -14.573 19.144 18.219 1.00 96.81 211 GLU A O 1
ATOM 1711 N N . GLY A 1 212 ? -15.754 17.237 18.354 1.00 95.88 212 GLY A N 1
ATOM 1712 C CA . GLY A 1 212 ? -16.295 17.278 16.996 1.00 95.88 212 GLY A CA 1
ATOM 1713 C C . GLY A 1 212 ? -15.277 16.804 15.954 1.00 95.88 212 GLY A C 1
ATOM 1714 O O . GLY A 1 212 ? -15.065 17.472 14.945 1.00 95.88 212 GLY A O 1
ATOM 1715 N N . GLN A 1 213 ? -14.585 15.699 16.241 1.00 95.81 213 GLN A N 1
ATOM 1716 C CA . GLN A 1 213 ? -13.583 15.086 15.358 1.00 95.81 213 GLN A CA 1
ATOM 1717 C C . GLN A 1 213 ? -14.179 13.923 14.551 1.00 95.81 213 GLN A C 1
ATOM 1719 O O . GLN A 1 213 ? -15.297 13.486 14.811 1.00 95.81 213 GLN A O 1
ATOM 1724 N N . LEU A 1 214 ? -13.411 13.372 13.602 1.00 94.88 214 LEU A N 1
ATOM 1725 C CA . LEU A 1 214 ? -13.805 12.210 12.787 1.00 94.88 214 LEU A CA 1
ATOM 1726 C C . LEU A 1 214 ? -15.120 12.417 12.013 1.00 94.88 214 LEU A C 1
ATOM 1728 O O . LEU A 1 214 ? -15.888 11.481 11.803 1.00 94.88 214 LEU A O 1
ATOM 1732 N N . GLY A 1 215 ? -15.414 13.664 11.632 1.00 93.88 215 GLY A N 1
ATOM 1733 C CA . GLY A 1 215 ? -16.667 14.032 10.968 1.00 93.88 215 GLY A CA 1
ATOM 1734 C C . GLY A 1 215 ? -17.906 13.953 11.869 1.00 93.88 215 GLY A C 1
ATOM 1735 O O . GLY A 1 215 ? -19.028 14.066 11.374 1.00 93.88 215 GLY A O 1
ATOM 1736 N N . LEU A 1 216 ? -17.731 13.760 13.180 1.00 96.88 216 LEU A N 1
ATOM 1737 C CA . LEU A 1 216 ? -18.819 13.745 14.151 1.00 96.88 216 LEU A CA 1
ATOM 1738 C C . LEU A 1 216 ? -19.113 15.164 14.653 1.00 96.88 216 LEU A C 1
ATOM 1740 O O . LEU A 1 216 ? -18.188 15.946 14.877 1.00 96.88 216 LEU A O 1
ATOM 1744 N N . PRO A 1 217 ? -20.390 15.521 14.867 1.00 97.00 217 PRO A N 1
ATOM 1745 C CA . PRO A 1 217 ? -20.730 16.774 15.521 1.00 97.00 217 PRO A CA 1
ATOM 1746 C C . PRO A 1 217 ? -20.360 16.721 17.006 1.00 97.00 217 PRO A C 1
ATOM 1748 O O . PRO A 1 217 ? -20.320 15.648 17.613 1.00 97.00 217 PRO A O 1
ATOM 1751 N N . LYS A 1 218 ? -20.169 17.899 17.606 1.00 98.12 218 LYS A N 1
ATOM 1752 C CA . LYS A 1 218 ? -20.073 18.006 19.063 1.00 98.12 218 LYS A CA 1
ATOM 1753 C C . LYS A 1 218 ? -21.385 17.553 19.708 1.00 98.12 218 LYS A C 1
ATOM 1755 O O . LYS A 1 218 ? -22.431 18.124 19.407 1.00 98.12 218 LYS A O 1
ATOM 1760 N N . ASP A 1 219 ? -21.323 16.550 20.578 1.00 98.19 219 ASP A N 1
ATOM 1761 C CA . ASP A 1 219 ? -22.484 15.934 21.229 1.00 98.19 219 ASP A CA 1
ATOM 1762 C C . ASP A 1 219 ? -22.103 15.388 22.618 1.00 98.19 219 ASP A C 1
ATOM 1764 O O . ASP A 1 219 ? -21.581 14.281 22.766 1.00 98.19 219 ASP A O 1
ATOM 1768 N N . GLU A 1 220 ? -22.374 16.178 23.659 1.00 97.19 220 GLU A N 1
ATOM 1769 C CA . GLU A 1 220 ? -22.078 15.797 25.048 1.00 97.19 220 GLU A CA 1
ATOM 1770 C C . GLU A 1 220 ? -22.902 14.586 25.512 1.00 97.19 220 GLU A C 1
ATOM 1772 O O . GLU A 1 220 ? -22.411 13.769 26.288 1.00 97.19 220 GLU A O 1
ATOM 1777 N N . THR A 1 221 ? -24.125 14.406 24.998 1.00 98.12 221 THR A N 1
ATOM 1778 C CA . THR A 1 221 ? -24.973 13.271 25.402 1.00 98.12 221 THR A CA 1
ATOM 1779 C C . THR A 1 221 ? -24.370 11.963 24.906 1.00 98.12 221 THR A C 1
ATOM 1781 O O . THR A 1 221 ? -24.218 11.015 25.679 1.00 98.12 221 THR A O 1
ATOM 1784 N N . LYS A 1 222 ? -23.946 11.920 23.639 1.00 97.75 222 LYS A N 1
ATOM 1785 C CA . LYS A 1 222 ? -23.255 10.746 23.089 1.00 97.75 222 LYS A CA 1
ATOM 1786 C C . LYS A 1 222 ? -21.889 10.520 23.721 1.00 97.75 222 LYS A C 1
ATOM 1788 O O . LYS A 1 222 ? -21.514 9.371 23.948 1.00 97.75 222 LYS A O 1
ATOM 1793 N N . SER A 1 223 ? -21.152 11.587 24.023 1.00 97.81 223 SER A N 1
ATOM 1794 C CA . SER A 1 223 ? -19.912 11.484 24.798 1.00 97.81 223 SER A CA 1
ATOM 1795 C C . SER A 1 223 ? -20.159 10.768 26.133 1.00 97.81 223 SER A C 1
ATOM 1797 O O . SER A 1 223 ? -19.483 9.786 26.441 1.00 97.81 223 SER A O 1
ATOM 1799 N N . ASP A 1 224 ? -21.175 11.181 26.892 1.00 98.19 224 ASP A N 1
ATOM 1800 C CA . ASP A 1 224 ? -21.516 10.561 28.176 1.00 98.19 224 ASP A CA 1
ATOM 1801 C C . ASP A 1 224 ? -21.958 9.095 28.035 1.00 98.19 224 ASP A C 1
ATOM 1803 O O . ASP A 1 224 ? -21.621 8.256 28.878 1.00 98.19 224 ASP A O 1
ATOM 1807 N N . GLU A 1 225 ? -22.684 8.749 26.970 1.00 97.94 225 GLU A N 1
ATOM 1808 C CA . GLU A 1 225 ? -23.053 7.362 26.664 1.00 97.94 225 GLU A CA 1
ATOM 1809 C C . GLU A 1 225 ? -21.819 6.471 26.466 1.00 97.94 225 GLU A C 1
ATOM 1811 O O . GLU A 1 225 ? -21.717 5.398 27.075 1.00 97.94 225 GLU A O 1
ATOM 1816 N N . TRP A 1 226 ? -20.850 6.924 25.666 1.00 98.25 226 TRP A N 1
ATOM 1817 C CA . TRP A 1 226 ? -19.595 6.198 25.456 1.00 98.25 226 TRP A CA 1
ATOM 1818 C C . TRP A 1 226 ? -18.728 6.159 26.715 1.00 98.25 226 TRP A C 1
ATOM 1820 O O . TRP A 1 226 ? -18.097 5.137 26.993 1.00 98.25 226 TRP A O 1
ATOM 1830 N N . PHE A 1 227 ? -18.761 7.206 27.539 1.00 98.12 227 PHE A N 1
ATOM 1831 C CA . PHE A 1 227 ? -18.062 7.219 28.821 1.00 98.12 227 PHE A CA 1
ATOM 1832 C C . PHE A 1 227 ? -18.634 6.182 29.799 1.00 98.12 227 PHE A C 1
ATOM 1834 O O . PHE A 1 227 ?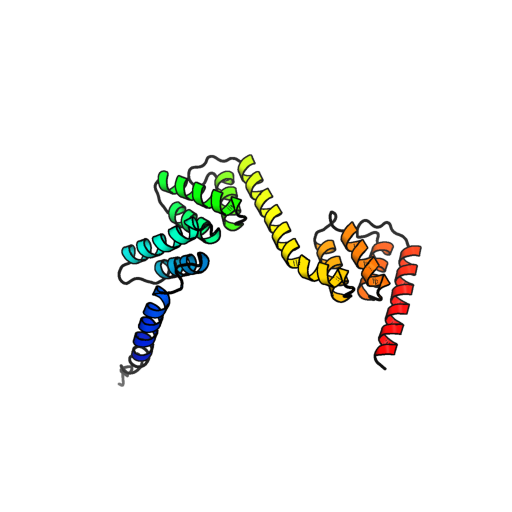 -17.881 5.480 30.475 1.00 98.12 227 PHE A O 1
ATOM 1841 N N . ARG A 1 228 ? -19.961 5.998 29.839 1.00 97.50 228 ARG A N 1
ATOM 1842 C CA . ARG A 1 228 ? -20.590 4.927 30.637 1.00 97.50 228 ARG A CA 1
ATOM 1843 C C . ARG A 1 228 ? -20.192 3.537 30.141 1.00 97.50 228 ARG A C 1
ATOM 1845 O O . ARG A 1 228 ? -19.885 2.673 30.963 1.00 97.50 228 ARG A O 1
ATOM 1852 N N . LYS A 1 229 ? -20.144 3.324 28.820 1.00 96.44 229 LYS A N 1
ATOM 1853 C CA . LYS A 1 229 ? -19.651 2.066 28.225 1.00 96.44 229 LYS A CA 1
ATOM 1854 C C . LYS A 1 229 ? -18.197 1.792 28.609 1.00 96.44 229 LYS A C 1
ATOM 1856 O O . LYS A 1 229 ? -17.876 0.679 29.020 1.00 96.44 229 LYS A O 1
ATOM 1861 N N . TRP A 1 230 ? -17.345 2.816 28.579 1.00 97.56 230 TRP A N 1
ATOM 1862 C CA . TRP A 1 230 ? -15.963 2.719 29.051 1.00 97.56 230 TRP A CA 1
ATOM 1863 C C . TRP A 1 230 ? -15.874 2.296 30.526 1.00 97.56 230 TRP A C 1
ATOM 1865 O O . TRP A 1 230 ? -15.111 1.387 30.869 1.00 97.56 230 TRP A O 1
ATOM 1875 N N . GLN A 1 231 ? -16.674 2.914 31.404 1.00 97.06 231 GLN A N 1
ATOM 1876 C CA . GLN A 1 231 ? -16.708 2.568 32.829 1.00 97.06 231 GLN A CA 1
ATOM 1877 C C . GLN A 1 231 ? -17.144 1.119 33.054 1.00 97.06 231 GLN A C 1
ATOM 1879 O O . GLN A 1 231 ? -16.545 0.415 33.869 1.00 97.06 231 GLN A O 1
ATOM 1884 N N . GLN A 1 232 ? -18.177 0.673 32.336 1.00 94.94 232 GLN A N 1
ATOM 1885 C CA . GLN A 1 232 ? -18.659 -0.701 32.402 1.00 94.94 232 GLN A CA 1
ATOM 1886 C C . GLN A 1 232 ? -17.564 -1.689 31.976 1.00 94.94 232 GLN A C 1
ATOM 1888 O O . GLN A 1 232 ? -17.215 -2.579 32.750 1.00 94.94 232 GLN A O 1
ATOM 1893 N N . ALA A 1 233 ? -16.968 -1.483 30.799 1.00 93.12 233 ALA A N 1
ATOM 1894 C CA . ALA A 1 233 ? -15.911 -2.343 30.275 1.00 93.12 233 ALA A CA 1
ATOM 1895 C C . ALA A 1 233 ? -14.692 -2.413 31.212 1.00 93.12 233 ALA A C 1
ATOM 1897 O O . ALA A 1 233 ? -14.135 -3.484 31.439 1.00 93.12 233 ALA A O 1
ATOM 1898 N N . THR A 1 234 ? -14.311 -1.286 31.822 1.00 93.75 234 THR A N 1
ATOM 1899 C CA . THR A 1 234 ? -13.202 -1.235 32.789 1.00 93.75 234 THR A CA 1
ATOM 1900 C C . THR A 1 234 ? -13.486 -2.096 34.022 1.00 93.75 234 THR A C 1
ATOM 1902 O O . THR A 1 234 ? -12.613 -2.834 34.474 1.00 93.75 234 THR A O 1
ATOM 1905 N N . ARG A 1 235 ? -14.713 -2.050 34.558 1.00 94.06 235 ARG A N 1
ATOM 1906 C CA . ARG A 1 235 ? -15.113 -2.880 35.709 1.00 94.06 235 ARG A CA 1
ATOM 1907 C C . ARG A 1 235 ? -15.087 -4.369 35.370 1.00 94.06 235 ARG A C 1
ATOM 1909 O O . ARG A 1 235 ? -14.570 -5.156 36.156 1.00 94.06 235 ARG A O 1
ATOM 1916 N N . GLU A 1 236 ? -15.604 -4.739 34.201 1.00 90.00 236 GLU A N 1
ATOM 1917 C CA . GLU A 1 236 ? -15.622 -6.128 33.722 1.00 90.00 236 GLU A CA 1
ATOM 1918 C C . GLU A 1 236 ? -14.216 -6.682 33.447 1.00 90.00 236 GLU A C 1
ATOM 1920 O O . GLU A 1 236 ? -13.962 -7.868 33.646 1.00 90.00 236 GLU A O 1
ATOM 1925 N N . GLN A 1 237 ? -13.278 -5.844 33.000 1.00 86.94 237 GLN A N 1
ATOM 1926 C CA . GLN A 1 237 ? -11.884 -6.256 32.822 1.00 86.94 237 GLN A CA 1
ATOM 1927 C C . GLN A 1 237 ? -11.167 -6.465 34.159 1.00 86.94 237 GLN A C 1
ATOM 1929 O O . GLN A 1 237 ? -10.384 -7.408 34.277 1.00 86.94 237 GLN A O 1
ATOM 1934 N N . SER A 1 238 ? -11.430 -5.614 35.155 1.00 86.00 238 SER A N 1
ATOM 1935 C CA . SER A 1 238 ? -10.862 -5.758 36.499 1.00 86.00 238 SER A CA 1
ATOM 1936 C C . SER A 1 238 ? -11.345 -7.036 37.185 1.00 86.00 238 SER A C 1
ATOM 1938 O O . SER A 1 238 ? -10.523 -7.773 37.717 1.00 86.00 238 SER A O 1
ATOM 1940 N N . SER A 1 239 ? -12.638 -7.363 37.087 1.00 86.69 239 SER A N 1
ATOM 1941 C CA . SER A 1 239 ? -13.198 -8.571 37.711 1.00 86.69 239 SER A CA 1
ATOM 1942 C C . SER A 1 239 ? -12.732 -9.889 37.083 1.00 86.69 239 SER A C 1
ATOM 1944 O O . SER A 1 239 ? -12.845 -10.932 37.712 1.00 86.69 239 SER A O 1
ATOM 1946 N N . ARG A 1 240 ? -12.202 -9.876 35.852 1.00 80.00 240 ARG A N 1
ATOM 1947 C CA . ARG A 1 240 ? -11.608 -11.063 35.201 1.00 80.00 240 ARG A CA 1
ATOM 1948 C C . ARG A 1 240 ? -10.158 -11.334 35.612 1.00 80.00 240 ARG A C 1
ATOM 1950 O O . ARG A 1 240 ? -9.608 -12.357 35.212 1.00 80.00 240 ARG A O 1
ATOM 1957 N N . ARG A 1 241 ? -9.507 -10.387 36.293 1.00 70.88 241 ARG A N 1
ATOM 1958 C CA . ARG A 1 241 ? -8.097 -10.484 36.714 1.00 70.88 241 ARG A CA 1
ATOM 1959 C C . ARG A 1 241 ? -7.930 -10.943 38.165 1.00 70.88 241 ARG A C 1
ATOM 1961 O O . ARG A 1 241 ? -6.798 -11.213 38.558 1.00 70.88 241 ARG A O 1
ATOM 1968 N N . GLU A 1 242 ? -9.022 -10.992 38.920 1.00 61.09 242 GLU A N 1
ATOM 1969 C CA . GLU A 1 242 ? -9.120 -11.510 40.291 1.00 61.09 242 GLU A CA 1
ATOM 1970 C C . GLU A 1 242 ? -9.474 -13.002 40.283 1.00 61.09 242 GLU A C 1
ATOM 1972 O O . GLU A 1 242 ? -8.923 -13.730 41.140 1.00 61.09 242 GLU A O 1
#

Secondary structure (DSSP, 8-state):
-------S-SSHHHHHHHHHHHHHHHHHTTTSGGG-HHHHHHHHHHHHHS--SSHHHHHHHHHHHHHHHHHTT-HHHHHHHHHHHHT-SSHHHHHHHHHHHHHHHHTT-HHHHHHHHHHHHHT-TTPPP-HHHHHHHHHHHHHHHHHHHHHHHHHHHHHHHTT-HHHHHHHHHHHHHT-GGGHHHHHHHHHHHHHTT-HHHHHHHHHHHHHT-TTPPP-HHHHHHHHHHHHHHHHHHHHT--

pLDDT: mean 85.61, std 19.7, range [31.16, 98.56]